Protein AF-A0A9E3UB53-F1 (afdb_monomer_lite)

pLDDT: mean 90.34, std 12.19, range [42.44, 98.81]

Sequence (266 aa):
MDRPAFSVRLRLLSAGEGGRHSPIRSNYRPTFDIANTLGGQPMLNDGRLMLAVEELAPGAECLATLEPLRPEYWDGVRVGTAVPITEGTRIVGYATVTERVWPAAFTPATATFVRAAYDLCQFVTKAGALALRERLHRARAVLLPLYAAATELPRSETGTESVAPSFPVPETWPGFAEHDDYWEVFNPYEHAKPVAGWLSDDVLDVYRDVRSGLWFWEKNAIADAVWEWRFSFESHWGDHAIDALRALHRACGRAVPENSGSAPFR

Radius of gyration: 24.38 Å; chains: 1; bounding box: 51×36×82 Å

Secondary structure (DSSP, 8-state):
----EEEEEEEEPPGGGT--SS-EETTB--EEEEEEEETTEEEEEEEEEEESSSEE-TT-EEEEEEEESSGGG-TT--TT-EEEEEETTEEEEEEEEEEEE--TT--HHHHHHHHHHHHHHHHHHHGGGS-HHHHHHHHHHHHHHHHHHHHTPPP--------PPP-PPPTT----GGGSEEEE-SSTTS-PPPEEEEHHHHHHHHHHHHHHHHHHHHTT-HHHHHHHHHHHIIIIIHHHHHHHHHHHHHHHHHS--SS---PPP-

Structure (mmCIF, N/CA/C/O backbone):
data_AF-A0A9E3UB53-F1
#
_entry.id   AF-A0A9E3UB53-F1
#
loop_
_atom_site.group_PDB
_atom_site.id
_atom_site.type_symbol
_atom_site.label_atom_id
_atom_site.label_alt_id
_atom_site.label_comp_id
_atom_site.label_asym_id
_atom_site.label_entity_id
_atom_site.label_seq_id
_atom_site.pdbx_PDB_ins_code
_atom_site.Cartn_x
_atom_site.Cartn_y
_atom_site.Cartn_z
_atom_site.occupancy
_atom_site.B_iso_or_equiv
_atom_site.auth_seq_id
_atom_site.auth_comp_id
_atom_site.auth_asym_id
_atom_site.auth_atom_id
_atom_site.pdbx_PDB_model_num
ATOM 1 N N . MET A 1 1 ? 3.304 -14.698 8.591 1.00 49.00 1 MET A N 1
ATOM 2 C CA . MET A 1 1 ? 3.068 -13.994 9.866 1.00 49.00 1 MET A CA 1
ATOM 3 C C . MET A 1 1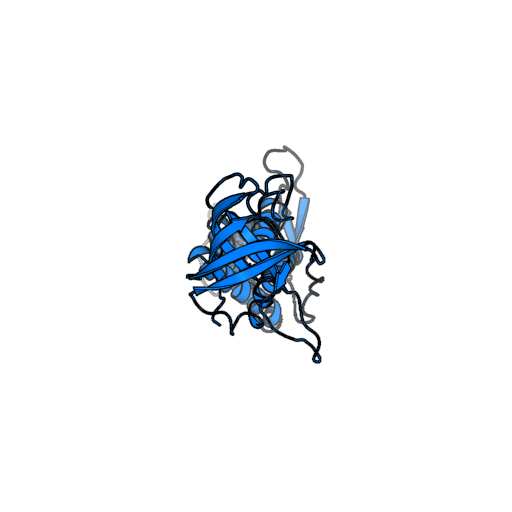 ? 1.575 -13.790 9.976 1.00 49.00 1 MET A C 1
ATOM 5 O O . MET A 1 1 ? 1.015 -13.219 9.046 1.00 49.00 1 MET A O 1
ATOM 9 N N . ASP A 1 2 ? 0.952 -14.321 11.027 1.00 51.69 2 ASP A N 1
ATOM 10 C CA . ASP A 1 2 ? -0.462 -14.066 11.317 1.00 51.69 2 ASP A CA 1
ATOM 11 C C . ASP A 1 2 ? -0.633 -12.591 11.671 1.00 51.69 2 ASP A C 1
ATOM 13 O O . ASP A 1 2 ? 0.150 -12.034 12.440 1.00 51.69 2 ASP A O 1
ATOM 17 N N . ARG A 1 3 ? -1.615 -11.940 11.051 1.00 66.94 3 ARG A N 1
ATOM 18 C CA . ARG A 1 3 ? -1.883 -10.507 11.204 1.00 66.94 3 ARG A CA 1
ATOM 19 C C . ARG A 1 3 ? -3.299 -10.365 11.743 1.00 66.94 3 ARG A C 1
ATOM 21 O O . ARG A 1 3 ? -4.222 -10.224 10.943 1.00 66.94 3 ARG A O 1
ATOM 28 N N . PRO A 1 4 ? -3.496 -10.502 13.064 1.00 74.06 4 PRO A N 1
ATOM 29 C CA . PRO A 1 4 ? -4.833 -10.609 13.615 1.00 74.06 4 PRO A CA 1
ATOM 30 C C . PRO A 1 4 ? -5.530 -9.248 13.581 1.00 74.06 4 PRO A C 1
ATOM 32 O O . PRO A 1 4 ? -5.120 -8.300 14.248 1.00 74.06 4 PRO A O 1
ATOM 35 N N . ALA A 1 5 ? -6.610 -9.179 12.817 1.00 86.06 5 ALA A N 1
ATOM 36 C CA . ALA A 1 5 ? -7.732 -8.308 13.111 1.00 86.06 5 ALA A CA 1
ATOM 37 C C . ALA A 1 5 ? -8.780 -9.118 13.891 1.00 86.06 5 ALA A C 1
ATOM 39 O O . ALA A 1 5 ? -8.690 -10.344 14.022 1.00 86.06 5 ALA A O 1
ATOM 40 N N . PHE A 1 6 ? -9.787 -8.443 14.426 1.00 91.50 6 PHE A N 1
ATOM 41 C CA . PHE A 1 6 ? -10.843 -9.093 15.188 1.00 91.50 6 PHE A CA 1
ATOM 42 C C . PHE A 1 6 ? -12.199 -8.626 14.689 1.00 91.50 6 PHE A C 1
ATOM 44 O O . PHE A 1 6 ? -12.447 -7.427 14.610 1.00 91.50 6 PHE A O 1
ATOM 51 N N . SER A 1 7 ? -13.106 -9.555 14.410 1.00 93.38 7 SER A N 1
ATOM 52 C CA . SER A 1 7 ? -14.520 -9.197 14.413 1.00 93.38 7 SER A CA 1
ATOM 53 C C . SER A 1 7 ? -14.951 -9.041 15.862 1.00 93.38 7 SER A C 1
ATOM 55 O O . SER A 1 7 ? -14.620 -9.870 16.718 1.00 93.38 7 SER A O 1
ATOM 57 N N . VAL A 1 8 ? -15.655 -7.952 16.142 1.00 97.12 8 VAL A N 1
ATOM 58 C CA . VAL A 1 8 ? -16.112 -7.609 17.481 1.00 97.12 8 VAL A CA 1
ATOM 59 C C . VAL A 1 8 ? -17.581 -7.219 17.461 1.00 97.12 8 VAL A C 1
ATOM 61 O O . VAL A 1 8 ? -18.090 -6.620 16.513 1.00 97.12 8 VAL A O 1
ATOM 64 N N . ARG A 1 9 ? -18.260 -7.517 18.562 1.00 98.25 9 ARG A N 1
ATOM 65 C CA . ARG A 1 9 ? -19.515 -6.875 18.932 1.00 98.25 9 ARG A CA 1
ATOM 66 C C . ARG A 1 9 ? -19.176 -5.651 19.771 1.00 98.25 9 ARG A C 1
ATOM 68 O O . ARG A 1 9 ? -18.682 -5.781 20.892 1.00 98.25 9 ARG A O 1
ATOM 75 N N . LEU A 1 10 ? -19.383 -4.479 19.190 1.00 98.19 10 LEU A N 1
ATOM 76 C CA . LEU A 1 10 ? -19.072 -3.187 19.781 1.00 98.19 10 LEU A CA 1
ATOM 77 C C . LEU A 1 10 ? -20.313 -2.611 20.453 1.00 98.19 10 LEU A C 1
ATOM 79 O O . LEU A 1 10 ? -21.289 -2.333 19.762 1.00 98.19 10 LEU A O 1
ATOM 83 N N . ARG A 1 11 ? -20.241 -2.341 21.758 1.00 98.19 11 ARG A N 1
ATOM 84 C CA . ARG A 1 11 ? -21.264 -1.595 22.503 1.00 98.19 11 ARG A CA 1
ATOM 85 C C . ARG A 1 11 ? -20.670 -0.311 23.065 1.00 98.19 11 ARG A C 1
ATOM 87 O O . ARG A 1 11 ? -19.695 -0.362 23.816 1.00 98.19 11 ARG A O 1
ATOM 94 N N . LEU A 1 12 ? -21.286 0.826 22.754 1.00 98.19 12 LEU A N 1
ATOM 95 C CA . LEU A 1 12 ? -20.968 2.087 23.420 1.00 98.19 12 LEU A CA 1
ATOM 96 C C . LEU A 1 12 ? -21.742 2.214 24.726 1.00 98.19 12 LEU A C 1
AT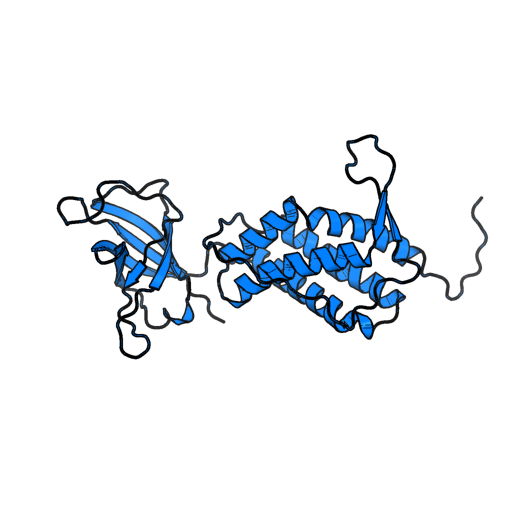OM 98 O O . LEU A 1 12 ? -22.921 1.871 24.797 1.00 98.19 12 LEU A O 1
ATOM 102 N N . LEU A 1 13 ? -21.093 2.773 25.743 1.00 97.94 13 LEU A N 1
ATOM 103 C CA . LEU A 1 13 ? -21.785 3.237 26.937 1.00 97.94 13 LEU A CA 1
ATOM 104 C C . LEU A 1 13 ? -22.652 4.448 26.582 1.00 97.94 13 LEU A C 1
ATOM 106 O O . LEU A 1 13 ? -22.262 5.314 25.794 1.00 97.94 13 LEU A O 1
ATOM 110 N N . SER A 1 14 ? -23.842 4.505 27.166 1.00 96.62 14 SER A N 1
ATOM 111 C CA . SER A 1 14 ? -24.700 5.685 27.108 1.00 96.62 14 SER A CA 1
ATOM 112 C C . SER A 1 14 ? -24.112 6.828 27.941 1.00 96.62 14 SER A C 1
ATOM 114 O O . SER A 1 14 ? -23.269 6.619 28.815 1.00 96.62 14 SER A O 1
ATOM 116 N N . ALA A 1 15 ? -24.601 8.050 27.729 1.00 93.00 15 ALA A N 1
ATOM 117 C CA . ALA A 1 15 ? -24.211 9.200 28.545 1.00 93.00 15 ALA A CA 1
ATOM 118 C C . ALA A 1 15 ? -24.486 8.986 30.050 1.00 93.00 15 ALA A C 1
ATOM 120 O O . ALA A 1 15 ? -23.695 9.415 30.886 1.00 93.00 15 ALA A O 1
ATOM 121 N N . GLY A 1 16 ? -25.572 8.283 30.399 1.00 92.75 16 GLY A N 1
ATOM 122 C CA . GLY A 1 16 ? -25.911 7.958 31.791 1.00 92.75 16 GLY A CA 1
ATOM 123 C C . GLY A 1 16 ? -24.963 6.942 32.438 1.00 92.75 16 GLY A C 1
ATOM 124 O O . GLY A 1 16 ? -24.809 6.936 33.653 1.00 92.75 16 GLY A O 1
ATOM 125 N N . GLU A 1 17 ? -24.284 6.128 31.631 1.00 93.50 17 GLU A N 1
ATOM 126 C CA . GLU A 1 17 ? -23.260 5.171 32.069 1.00 93.50 17 GLU A CA 1
ATOM 127 C C . GLU A 1 17 ? -21.849 5.792 32.076 1.00 93.50 17 GLU A C 1
ATOM 129 O O . GLU A 1 17 ? -20.861 5.085 32.258 1.00 93.50 17 GLU A O 1
ATOM 134 N N . GLY A 1 18 ? -21.737 7.109 31.858 1.00 90.94 18 GLY A N 1
ATOM 135 C CA . GLY A 1 18 ? -20.458 7.819 31.766 1.00 90.94 18 GLY A CA 1
ATOM 136 C C . GLY A 1 18 ? -19.789 7.738 30.390 1.00 90.94 18 GLY A C 1
ATOM 137 O O . GLY A 1 18 ? -18.619 8.092 30.264 1.00 90.94 18 GLY A O 1
ATOM 138 N N . GLY A 1 19 ? -20.512 7.283 29.363 1.00 92.94 19 GLY A N 1
ATOM 139 C CA . GLY A 1 19 ? -20.027 7.164 27.992 1.00 92.94 19 GLY A CA 1
ATOM 140 C C . GLY A 1 19 ? -19.980 8.484 27.216 1.00 92.94 19 GLY A C 1
ATOM 141 O O . GLY A 1 19 ? -19.852 9.582 27.763 1.00 92.94 19 GLY A O 1
ATOM 142 N N . ARG A 1 20 ? -20.065 8.375 25.887 1.00 93.38 20 ARG A N 1
ATOM 143 C CA . ARG A 1 20 ? -20.064 9.535 24.984 1.00 93.38 20 ARG A CA 1
ATOM 144 C C . ARG A 1 20 ? -21.431 10.226 24.967 1.00 93.38 20 ARG A C 1
ATOM 146 O O . ARG A 1 20 ? -22.465 9.596 25.167 1.00 93.38 20 ARG A O 1
ATOM 153 N N . HIS A 1 21 ? -21.433 11.523 24.658 1.00 93.62 21 HIS A N 1
ATOM 154 C CA . HIS A 1 21 ? -22.659 12.275 24.349 1.00 93.62 21 HIS A CA 1
ATOM 155 C C . HIS A 1 21 ? -22.957 12.326 22.848 1.00 93.62 21 HIS A C 1
ATOM 157 O O . HIS A 1 21 ? -24.101 12.540 22.460 1.00 93.62 21 HIS A O 1
ATOM 163 N N . SER A 1 22 ? -21.936 12.135 22.012 1.00 96.06 22 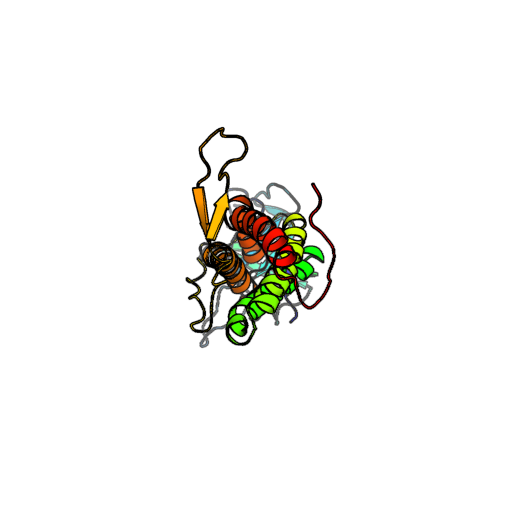SER A N 1
ATOM 164 C CA . SER A 1 22 ? -22.044 12.134 20.559 1.00 96.06 22 SER A CA 1
ATOM 165 C C . SER A 1 22 ? -21.772 10.742 19.984 1.00 96.06 22 SER A C 1
ATOM 167 O O . SER A 1 22 ? -21.016 9.956 20.575 1.00 96.06 22 SER A O 1
ATOM 169 N N . PRO A 1 23 ? -22.367 10.432 18.825 1.00 96.69 23 PRO A N 1
ATOM 170 C CA . PRO A 1 23 ? -22.106 9.189 18.118 1.00 96.69 23 PRO A CA 1
ATOM 171 C C . PRO A 1 23 ? -20.642 9.063 17.663 1.00 96.69 23 PRO A C 1
ATOM 173 O O . PRO A 1 23 ? -19.848 10.011 17.730 1.00 96.69 23 PRO A O 1
ATOM 176 N N . ILE A 1 24 ? -20.283 7.865 17.204 1.00 96.62 24 ILE A N 1
ATOM 177 C CA . ILE A 1 24 ? -19.041 7.590 16.468 1.00 96.62 24 ILE A CA 1
ATOM 178 C C . ILE A 1 24 ? -19.366 7.151 15.042 1.00 96.62 24 ILE A C 1
ATOM 180 O O . ILE A 1 24 ? -20.449 6.629 14.786 1.00 96.62 24 ILE A O 1
ATOM 184 N N . ARG A 1 25 ? -18.407 7.309 14.133 1.00 93.25 25 ARG A N 1
ATOM 185 C CA . ARG A 1 25 ? -18.493 6.843 12.743 1.00 93.25 25 ARG A CA 1
ATOM 186 C C . ARG A 1 25 ? -17.483 5.733 12.485 1.00 93.25 25 ARG A C 1
ATOM 188 O O . ARG A 1 25 ? -16.605 5.490 13.315 1.00 93.25 25 ARG A O 1
ATOM 195 N N . SER A 1 26 ? -17.620 5.054 11.348 1.00 87.12 26 SER A N 1
ATOM 196 C CA . SER A 1 26 ? -16.599 4.110 10.886 1.00 87.12 26 SER A CA 1
ATOM 197 C C . SER A 1 26 ? -15.227 4.785 10.809 1.00 87.12 26 SER A C 1
ATOM 199 O O . SER A 1 26 ? -15.143 5.996 10.609 1.00 87.12 26 SER A O 1
ATOM 201 N N . ASN A 1 27 ? -14.166 4.003 11.007 1.00 83.94 27 ASN A N 1
ATOM 202 C CA . ASN A 1 27 ? -12.791 4.481 11.162 1.00 83.94 27 ASN A CA 1
ATOM 203 C C . ASN A 1 27 ? -12.506 5.215 12.495 1.00 83.94 27 ASN A C 1
ATOM 205 O O . ASN A 1 27 ? -11.574 6.014 12.597 1.00 83.94 27 ASN A O 1
ATOM 209 N N . TYR A 1 28 ? -13.291 4.936 13.541 1.00 92.12 28 TYR A N 1
ATOM 210 C CA . TYR A 1 28 ? -13.086 5.479 14.889 1.00 92.12 28 TYR A CA 1
ATOM 211 C C . TYR A 1 28 ? -11.806 4.924 15.540 1.00 92.12 28 TYR A C 1
ATOM 213 O O . TYR A 1 28 ? -11.555 3.721 15.473 1.00 92.12 28 TYR A O 1
ATOM 221 N N . ARG A 1 29 ? -11.013 5.794 16.189 1.00 92.31 29 ARG A N 1
ATOM 222 C CA . ARG A 1 29 ? -9.661 5.499 16.714 1.00 92.31 29 ARG A CA 1
ATOM 223 C C . ARG A 1 29 ? -9.533 5.682 18.229 1.00 92.31 29 ARG A C 1
ATOM 225 O O . ARG A 1 29 ? -8.945 6.667 18.676 1.00 92.31 29 ARG A O 1
ATOM 232 N N . PRO A 1 30 ? -10.122 4.797 19.038 1.00 94.88 30 PRO A N 1
ATOM 233 C CA . PRO A 1 30 ? -9.934 4.837 20.477 1.00 94.88 30 PRO A CA 1
ATOM 234 C C . PRO A 1 30 ? -8.648 4.117 20.903 1.00 94.88 30 PRO A C 1
ATOM 236 O O . PRO A 1 30 ? -7.964 3.472 20.105 1.00 94.88 30 PRO A O 1
ATOM 239 N N . THR A 1 31 ? -8.374 4.170 22.204 1.00 96.25 31 THR A N 1
ATOM 240 C CA . THR A 1 31 ? -7.443 3.247 22.854 1.00 96.25 31 THR A CA 1
ATOM 241 C C . THR A 1 31 ? -8.185 2.053 23.447 1.00 96.25 31 THR A C 1
ATOM 243 O O . THR A 1 31 ? -9.388 2.107 23.705 1.00 96.25 31 THR A O 1
ATOM 246 N N . PHE A 1 32 ? -7.462 0.959 23.656 1.00 96.56 32 PHE A N 1
ATOM 247 C CA . PHE A 1 32 ? -7.983 -0.286 24.200 1.00 96.56 32 PHE A CA 1
ATOM 248 C C . PHE A 1 32 ? -7.135 -0.757 25.376 1.00 96.56 32 PHE A C 1
ATOM 250 O O . PHE A 1 32 ? -5.901 -0.779 25.299 1.00 96.56 32 PHE A O 1
ATOM 257 N N . ASP A 1 33 ? -7.803 -1.192 26.439 1.00 95.56 33 ASP A N 1
ATOM 258 C CA . ASP A 1 33 ? -7.161 -1.871 27.562 1.00 95.56 33 ASP A CA 1
ATOM 259 C C . ASP A 1 33 ? -7.246 -3.387 27.354 1.00 95.56 33 ASP A C 1
ATOM 261 O O . ASP A 1 33 ? -8.280 -4.008 27.576 1.00 95.56 33 ASP A O 1
ATOM 265 N N . ILE A 1 34 ? -6.158 -4.003 26.896 1.00 94.75 34 ILE A N 1
ATOM 266 C CA . ILE A 1 34 ? -6.075 -5.464 26.727 1.00 94.75 34 ILE A CA 1
ATOM 267 C C . ILE A 1 34 ? -5.358 -6.145 27.899 1.00 94.75 34 ILE A C 1
ATOM 269 O O . ILE A 1 34 ? -4.883 -7.272 27.757 1.00 94.75 34 ILE A O 1
ATOM 273 N N . ALA A 1 35 ? -5.266 -5.465 29.048 1.00 92.62 35 ALA A N 1
ATOM 274 C CA . ALA A 1 35 ? -4.612 -5.944 30.263 1.00 92.62 35 ALA A CA 1
ATOM 275 C C . ALA A 1 35 ? -3.140 -6.365 30.065 1.00 92.62 35 ALA A C 1
ATOM 277 O O . ALA A 1 35 ? -2.640 -7.264 30.747 1.00 92.62 35 ALA A O 1
ATOM 278 N N . ASN A 1 36 ? -2.431 -5.725 29.129 1.00 92.44 36 ASN A N 1
ATOM 279 C CA . ASN A 1 36 ? -0.997 -5.917 28.928 1.00 92.44 36 ASN A CA 1
ATOM 280 C C . ASN A 1 36 ? -0.176 -4.807 29.605 1.00 92.44 36 ASN A C 1
ATOM 282 O O . ASN A 1 36 ? -0.693 -3.777 30.039 1.00 92.44 36 ASN A O 1
ATOM 286 N N . THR A 1 37 ? 1.130 -5.045 29.730 1.00 90.31 37 THR A N 1
ATOM 287 C CA . THR A 1 37 ? 2.056 -4.104 30.370 1.00 90.31 37 THR A CA 1
ATOM 288 C C . THR A 1 37 ? 3.297 -3.878 29.514 1.00 90.31 37 THR A C 1
ATOM 290 O O . THR A 1 37 ? 3.730 -4.771 28.786 1.00 90.31 37 THR A O 1
ATOM 293 N N . LEU A 1 38 ? 3.893 -2.691 29.634 1.00 85.19 38 LEU A N 1
ATOM 294 C CA . LEU A 1 38 ? 5.186 -2.345 29.046 1.00 85.19 38 LEU A CA 1
ATOM 295 C C . LEU A 1 38 ? 6.085 -1.778 30.145 1.00 85.19 38 LEU A C 1
ATOM 297 O O . LEU A 1 38 ? 5.726 -0.816 30.820 1.00 85.19 38 LEU A O 1
ATOM 301 N N . GLY A 1 39 ? 7.234 -2.415 30.384 1.00 86.56 39 GLY A N 1
ATOM 302 C CA . GLY A 1 39 ? 8.111 -2.036 31.500 1.00 86.56 39 GLY A CA 1
ATOM 303 C C . GLY A 1 39 ? 7.445 -2.163 32.881 1.00 86.56 39 GLY A C 1
ATOM 304 O O . GLY A 1 39 ? 7.791 -1.424 33.797 1.00 86.56 39 GLY A O 1
ATOM 305 N N . GLY A 1 40 ? 6.463 -3.063 33.025 1.00 88.06 40 GLY A N 1
ATOM 306 C CA . GLY A 1 40 ? 5.716 -3.283 34.269 1.00 88.06 40 GLY A CA 1
ATOM 307 C C . GLY A 1 40 ? 4.576 -2.293 34.537 1.00 88.06 40 GLY A C 1
ATOM 308 O O . GLY A 1 40 ? 3.901 -2.430 35.552 1.00 88.06 40 GLY A O 1
ATOM 309 N N . GLN A 1 41 ? 4.332 -1.326 33.646 1.00 87.50 41 GLN A N 1
ATOM 310 C CA . GLN A 1 41 ? 3.198 -0.401 33.736 1.00 87.50 41 GLN A CA 1
ATOM 311 C C . GLN A 1 41 ? 2.063 -0.834 32.796 1.00 87.50 41 GLN A C 1
ATOM 313 O O . GLN A 1 41 ? 2.367 -1.314 31.699 1.00 87.50 41 GLN A O 1
ATOM 318 N N . PRO A 1 42 ? 0.779 -0.674 33.181 1.00 88.94 42 PRO A N 1
ATOM 319 C CA . PRO A 1 42 ? -0.356 -0.911 32.288 1.00 88.94 42 PRO A CA 1
ATOM 320 C C . PRO A 1 42 ? -0.227 -0.108 30.995 1.00 88.94 42 PRO A C 1
ATOM 322 O O . PRO A 1 42 ? 0.141 1.068 31.024 1.00 88.94 42 PRO A O 1
ATOM 325 N N . MET A 1 43 ? -0.527 -0.744 29.865 1.00 91.38 43 MET A N 1
ATOM 326 C CA . MET A 1 43 ? -0.417 -0.125 28.550 1.00 91.38 43 MET A CA 1
ATOM 327 C C . MET A 1 43 ? -1.786 -0.053 27.877 1.00 91.38 43 MET A C 1
ATOM 329 O O . MET A 1 43 ? -2.498 -1.048 27.769 1.00 91.38 43 MET A O 1
ATOM 333 N N . LEU A 1 44 ? -2.127 1.135 27.381 1.00 93.25 44 LEU A N 1
ATOM 334 C CA . LEU A 1 44 ? -3.229 1.307 26.445 1.00 93.25 44 LEU A CA 1
ATOM 335 C C . LEU A 1 44 ? -2.721 1.087 25.023 1.00 93.25 44 LEU A C 1
ATOM 337 O O . LEU A 1 44 ? -1.594 1.450 24.690 1.00 93.25 44 LEU A O 1
ATOM 341 N N . ASN A 1 45 ? -3.555 0.474 24.194 1.00 93.38 45 ASN A N 1
ATOM 342 C CA . ASN A 1 45 ? -3.179 0.056 22.852 1.00 93.38 45 ASN A CA 1
ATOM 343 C C . ASN A 1 45 ? -4.057 0.784 21.847 1.00 93.38 45 ASN A C 1
ATOM 345 O O . ASN A 1 45 ? -5.279 0.720 21.945 1.00 93.38 45 ASN A O 1
ATOM 349 N N . ASP A 1 46 ? -3.450 1.451 20.874 1.00 91.19 46 ASP A N 1
ATOM 350 C CA . ASP A 1 46 ? -4.200 2.084 19.797 1.00 91.19 46 ASP A CA 1
ATOM 351 C C . ASP A 1 46 ? -4.756 1.034 18.830 1.00 91.19 46 ASP A C 1
ATOM 353 O O . ASP A 1 46 ? -4.138 -0.000 18.545 1.00 91.19 46 ASP A O 1
ATOM 357 N N . GLY A 1 47 ? -5.926 1.326 18.282 1.00 89.31 47 GLY A N 1
ATOM 358 C CA . GLY A 1 47 ? -6.529 0.544 17.216 1.00 89.31 47 GLY A CA 1
ATOM 359 C C . GLY A 1 47 ? -7.642 1.329 16.546 1.00 89.31 47 GLY A C 1
ATOM 360 O O . GLY A 1 47 ? -8.013 2.419 16.981 1.00 89.31 47 GLY A O 1
ATOM 361 N N . ARG A 1 48 ? -8.192 0.765 15.478 1.00 89.56 48 ARG A N 1
ATOM 362 C CA . ARG A 1 48 ? -9.323 1.363 14.768 1.00 89.56 48 ARG A CA 1
ATOM 363 C C . ARG A 1 48 ? -10.497 0.410 14.677 1.00 89.56 48 ARG A C 1
ATOM 365 O O . ARG A 1 48 ? -10.316 -0.803 14.576 1.00 89.56 48 ARG A O 1
ATOM 372 N N . LEU A 1 49 ? -11.694 0.984 14.698 1.00 91.62 49 LEU A N 1
ATOM 373 C CA . LEU A 1 49 ? -12.961 0.281 14.551 1.00 91.62 49 LEU A CA 1
ATOM 374 C C . LEU A 1 49 ? -13.607 0.645 13.218 1.00 91.62 49 LEU A C 1
ATOM 376 O O . LEU A 1 49 ? -13.987 1.794 12.983 1.00 91.62 49 LEU A O 1
ATOM 380 N N . MET A 1 50 ? -13.768 -0.363 12.367 1.00 88.69 50 MET A N 1
ATOM 381 C CA . MET A 1 50 ? -14.545 -0.281 11.135 1.00 88.69 50 MET A CA 1
ATOM 382 C C . MET A 1 50 ? -15.950 -0.795 11.425 1.00 88.69 50 MET A C 1
ATOM 384 O O . MET A 1 50 ? -16.144 -1.989 11.648 1.00 88.69 50 MET A O 1
ATOM 388 N N . LEU A 1 51 ? -16.919 0.112 11.485 1.00 91.88 51 LEU A N 1
ATOM 389 C CA . LEU A 1 51 ? -18.293 -0.210 11.862 1.00 91.88 51 LEU A CA 1
ATOM 390 C C . LEU A 1 51 ? -19.042 -0.842 10.683 1.00 91.88 51 LEU A C 1
ATOM 392 O O . LEU A 1 51 ? -18.861 -0.430 9.539 1.00 91.88 51 LEU A O 1
ATOM 396 N N . ALA A 1 52 ? -19.940 -1.788 10.967 1.00 90.75 52 ALA A N 1
ATOM 397 C CA . ALA A 1 52 ? -20.887 -2.314 9.978 1.00 90.75 52 ALA A CA 1
ATOM 398 C C . ALA A 1 52 ? -22.074 -1.362 9.706 1.00 90.75 52 ALA A C 1
ATOM 400 O O . ALA A 1 52 ? -22.941 -1.661 8.887 1.00 90.75 52 ALA A O 1
ATOM 401 N N . VAL A 1 53 ? -22.124 -0.232 10.412 1.00 90.88 53 VAL A N 1
ATOM 402 C CA . VAL A 1 53 ? -23.117 0.839 10.280 1.00 90.88 53 VAL A CA 1
ATOM 403 C C . VAL A 1 53 ? -22.399 2.161 10.019 1.00 90.88 53 VAL A C 1
ATOM 405 O O . VAL A 1 53 ? -21.239 2.317 10.393 1.00 90.88 53 VAL A O 1
ATOM 408 N N . GLU A 1 54 ? -23.073 3.128 9.397 1.00 87.75 54 GLU A N 1
ATOM 409 C CA . GLU A 1 54 ? -22.475 4.443 9.120 1.00 87.75 54 GLU A CA 1
ATOM 410 C C . GLU A 1 54 ? -22.107 5.189 10.414 1.00 87.75 54 GLU A C 1
ATOM 412 O O . GLU A 1 54 ? -21.038 5.794 10.526 1.00 87.75 54 GLU A O 1
ATOM 417 N N . GLU A 1 55 ? -22.989 5.106 11.410 1.00 96.50 55 GLU A N 1
ATOM 418 C CA . GLU A 1 55 ? -22.873 5.817 12.672 1.00 96.50 55 GLU A CA 1
ATOM 419 C C . GLU A 1 55 ? -23.439 4.967 13.822 1.00 96.50 55 GLU A C 1
ATOM 421 O O . GLU A 1 55 ? -24.456 4.289 13.665 1.00 96.50 55 GLU A O 1
ATOM 426 N N . LEU A 1 56 ? -22.782 4.998 14.984 1.00 97.88 56 LEU A N 1
ATOM 427 C CA . LEU A 1 56 ? -23.203 4.296 16.197 1.00 97.88 56 LEU A CA 1
ATOM 428 C C . LEU A 1 56 ? -23.453 5.293 17.333 1.00 97.88 56 LEU A C 1
ATOM 430 O O . LEU A 1 56 ? -22.540 5.990 17.782 1.00 97.88 56 LEU A O 1
ATOM 434 N N . ALA A 1 57 ? -24.696 5.339 17.811 1.00 97.88 57 ALA A N 1
ATOM 435 C CA . ALA A 1 57 ? -25.118 6.210 18.904 1.00 97.88 57 ALA A CA 1
ATOM 436 C C . ALA A 1 57 ? -24.655 5.698 20.289 1.00 97.88 57 ALA A C 1
ATOM 438 O O . ALA A 1 57 ? -24.491 4.489 20.477 1.00 97.88 57 ALA A O 1
ATOM 439 N N . PRO A 1 58 ? -24.496 6.580 21.296 1.00 97.81 58 PRO A N 1
ATOM 440 C CA . PRO A 1 58 ? -24.244 6.160 22.675 1.00 97.81 58 PRO A CA 1
ATOM 441 C C . PRO A 1 58 ? -25.316 5.193 23.199 1.00 97.81 58 PRO A C 1
ATOM 443 O O . PRO A 1 58 ? -26.509 5.421 23.010 1.00 97.81 58 PRO A O 1
ATOM 446 N N . GLY A 1 59 ? -24.897 4.121 23.878 1.00 97.25 59 GLY A N 1
ATOM 447 C CA . GLY A 1 59 ? -25.783 3.065 24.389 1.00 97.25 59 GLY A CA 1
ATOM 448 C C . GLY A 1 59 ? -26.144 1.975 23.372 1.00 97.25 59 GLY A C 1
ATOM 449 O O . GLY A 1 59 ? -26.652 0.925 23.773 1.00 97.25 59 GLY A O 1
ATOM 450 N N . ALA A 1 60 ? -25.880 2.195 22.081 1.00 98.06 60 ALA A N 1
ATOM 451 C CA . ALA A 1 60 ? -26.169 1.235 21.023 1.00 98.06 60 ALA A CA 1
ATOM 452 C C . ALA A 1 60 ? -25.046 0.199 20.841 1.00 98.06 60 ALA A C 1
ATOM 454 O O . ALA A 1 60 ? -23.934 0.334 21.364 1.00 98.06 60 ALA A O 1
ATOM 455 N N . GLU A 1 61 ? -25.354 -0.837 20.062 1.00 98.25 61 GLU A N 1
ATOM 456 C CA . GLU A 1 61 ? -24.445 -1.925 19.712 1.00 98.25 61 GLU A CA 1
ATOM 457 C C . GLU A 1 61 ? -24.433 -2.166 18.195 1.00 98.25 61 GLU A C 1
ATOM 459 O O . GLU A 1 61 ? -25.465 -2.044 17.535 1.00 98.25 61 GLU A O 1
ATOM 464 N N . CYS A 1 62 ? -23.275 -2.527 17.639 1.00 97.88 62 CYS A N 1
ATOM 465 C CA . CYS A 1 62 ? -23.155 -3.025 16.269 1.00 97.88 62 CYS A CA 1
ATOM 466 C C . CYS A 1 62 ? -22.018 -4.050 16.133 1.00 97.88 62 CYS A C 1
ATOM 468 O O . CYS A 1 62 ? -21.199 -4.227 17.037 1.00 97.88 62 CYS A O 1
ATOM 470 N N . LEU A 1 63 ? -21.956 -4.722 14.982 1.00 97.56 63 LEU A N 1
ATOM 471 C CA . LEU A 1 63 ? -20.752 -5.446 14.580 1.00 97.56 63 LEU A CA 1
ATOM 472 C C . LEU A 1 63 ? -19.713 -4.464 14.035 1.00 97.56 63 LEU A C 1
ATOM 474 O O . LEU A 1 63 ? -20.055 -3.498 13.350 1.00 97.56 63 LEU A O 1
ATOM 478 N N . ALA A 1 64 ? -18.446 -4.735 14.318 1.00 94.62 64 ALA A N 1
ATOM 479 C CA . ALA A 1 64 ? -17.323 -3.974 13.797 1.00 94.62 64 ALA A CA 1
ATOM 480 C C . ALA A 1 64 ? -16.101 -4.875 13.585 1.00 94.62 64 ALA A C 1
ATOM 482 O O . ALA A 1 64 ? -16.000 -5.956 14.169 1.00 94.62 64 ALA A O 1
ATOM 483 N N . THR A 1 65 ? -15.150 -4.402 12.787 1.00 91.88 65 THR A N 1
ATOM 484 C CA . THR A 1 65 ? -13.796 -4.959 12.732 1.00 91.88 65 THR A CA 1
ATOM 485 C C . THR A 1 65 ? -12.872 -4.077 13.561 1.00 91.88 65 THR A C 1
ATOM 487 O O . THR A 1 65 ? -12.788 -2.874 13.322 1.00 91.88 65 THR A O 1
ATOM 490 N N . LEU A 1 66 ? -12.188 -4.674 14.532 1.00 92.50 66 LEU A N 1
ATOM 491 C CA . LEU A 1 66 ? -11.117 -4.064 15.307 1.00 92.50 66 LEU A CA 1
ATOM 492 C C . LEU A 1 66 ? -9.782 -4.427 14.661 1.00 92.50 66 LEU A C 1
ATOM 494 O O . LEU A 1 66 ? -9.418 -5.601 14.571 1.00 92.50 66 LEU A O 1
ATOM 498 N N . GLU A 1 67 ? -9.040 -3.408 14.248 1.00 88.25 67 GLU A N 1
ATOM 499 C CA . GLU A 1 67 ? -7.697 -3.554 13.695 1.00 88.25 67 GLU A CA 1
ATOM 500 C C . GLU A 1 67 ? -6.691 -2.868 14.632 1.00 88.25 67 GLU A C 1
ATOM 502 O O . GLU A 1 67 ? -6.716 -1.637 14.756 1.00 88.25 67 GLU A O 1
ATOM 507 N N . PRO A 1 68 ? -5.835 -3.634 15.336 1.00 88.75 68 PRO A N 1
ATOM 508 C CA . PRO A 1 68 ? -4.831 -3.055 16.220 1.00 88.75 68 PRO A CA 1
ATOM 509 C C . PRO A 1 68 ? -3.767 -2.271 15.452 1.00 88.75 68 PRO A C 1
ATOM 511 O O . PRO A 1 68 ? -3.331 -2.708 14.389 1.00 88.75 68 PRO A O 1
ATOM 514 N N . LEU A 1 69 ? -3.269 -1.173 16.030 1.00 82.94 69 LEU A N 1
ATOM 515 C CA . LEU A 1 69 ? -2.118 -0.456 15.469 1.00 82.94 69 LEU A CA 1
ATOM 516 C C . LEU A 1 69 ? -0.816 -1.261 15.614 1.00 82.94 69 LEU A C 1
ATOM 518 O O . LEU A 1 69 ? 0.059 -1.189 14.757 1.00 82.94 69 LEU A O 1
ATOM 522 N N . ARG A 1 70 ? -0.696 -2.035 16.701 1.00 83.00 70 ARG A N 1
ATOM 523 C CA . ARG A 1 70 ? 0.431 -2.943 16.981 1.00 83.00 70 ARG A CA 1
ATOM 524 C C . ARG A 1 70 ? -0.073 -4.351 17.297 1.00 83.00 70 ARG A C 1
ATOM 526 O O . ARG A 1 70 ? -0.251 -4.686 18.472 1.00 83.00 70 ARG A O 1
ATOM 533 N N . PRO A 1 71 ? -0.381 -5.168 16.274 1.00 82.38 71 PRO A N 1
ATOM 534 C CA . PRO A 1 71 ? -0.997 -6.480 16.469 1.00 82.38 71 PRO A CA 1
ATOM 535 C C . PRO A 1 71 ? -0.152 -7.462 17.289 1.00 82.38 71 PRO A C 1
ATOM 537 O O . PRO A 1 71 ? -0.717 -8.355 17.913 1.00 82.38 71 PRO A O 1
ATOM 540 N N . GLU A 1 72 ? 1.167 -7.267 17.371 1.00 83.75 72 GLU A N 1
ATOM 541 C CA . GLU A 1 72 ? 2.078 -8.057 18.210 1.00 83.75 72 GLU A CA 1
ATOM 542 C C . GLU A 1 72 ? 1.726 -8.016 19.707 1.00 83.75 72 GLU A C 1
ATOM 544 O O . GLU A 1 72 ? 2.043 -8.938 20.454 1.00 83.75 72 GLU A O 1
ATOM 549 N N . TYR A 1 73 ? 1.030 -6.972 20.164 1.00 89.12 73 TYR A N 1
ATOM 550 C CA . TYR A 1 73 ? 0.573 -6.872 21.550 1.00 89.12 73 TYR A CA 1
ATOM 551 C C . TYR A 1 73 ? -0.742 -7.614 21.811 1.00 89.12 73 TYR A C 1
ATOM 553 O O . TYR A 1 73 ? -1.107 -7.827 22.966 1.00 89.12 73 TYR A O 1
ATOM 561 N N . TRP A 1 74 ? -1.438 -8.044 20.756 1.00 90.94 74 TRP A N 1
ATOM 562 C CA . TRP A 1 74 ? -2.797 -8.589 20.811 1.00 90.94 74 TRP A CA 1
ATOM 563 C C . TRP A 1 74 ? -2.844 -10.122 20.733 1.00 90.94 74 TRP A C 1
ATOM 565 O O . TRP A 1 74 ? -3.923 -10.723 20.679 1.00 90.94 74 TRP A O 1
ATOM 575 N N . ASP A 1 75 ? -1.690 -10.790 20.790 1.00 86.56 75 ASP A N 1
ATOM 576 C CA . ASP A 1 75 ? -1.586 -12.253 20.729 1.00 86.56 75 ASP A CA 1
ATOM 577 C C . ASP A 1 75 ? -2.301 -12.976 21.882 1.00 86.56 75 ASP A C 1
ATOM 579 O O . ASP A 1 75 ? -2.787 -14.104 21.720 1.00 86.56 75 ASP A O 1
ATOM 583 N N . GLY A 1 76 ? -2.408 -12.313 23.036 1.00 88.44 76 GLY A N 1
ATOM 584 C CA . GLY A 1 76 ? -3.105 -12.815 24.220 1.00 88.44 76 GLY A CA 1
ATOM 585 C C . GLY A 1 76 ? -4.630 -12.691 24.163 1.00 88.44 76 GLY A C 1
ATOM 586 O O . GLY A 1 76 ? -5.316 -13.383 24.914 1.00 88.44 76 GLY A O 1
ATOM 587 N N . VAL A 1 77 ? -5.177 -11.863 23.268 1.00 92.44 77 VAL A N 1
ATOM 588 C CA . VAL A 1 77 ? -6.622 -11.611 23.186 1.00 92.44 77 VAL A CA 1
ATOM 589 C C . VAL A 1 77 ? -7.332 -12.817 22.562 1.00 92.44 77 VAL A C 1
ATOM 591 O O . VAL A 1 77 ? -6.918 -13.341 21.520 1.00 92.44 77 VAL A O 1
ATOM 594 N N . ARG A 1 78 ? -8.400 -13.291 23.215 1.00 92.56 78 ARG A N 1
ATOM 595 C CA . ARG A 1 78 ? -9.156 -14.493 22.831 1.00 92.56 78 ARG A CA 1
ATOM 596 C C . ARG A 1 78 ? -10.577 -14.136 22.400 1.00 92.56 78 ARG A C 1
ATOM 598 O O . ARG A 1 78 ? -11.114 -13.095 22.765 1.00 92.56 78 ARG A O 1
ATOM 605 N N . VAL A 1 79 ? -11.201 -15.032 21.637 1.00 95.00 79 VAL A N 1
ATOM 606 C CA . VAL A 1 79 ? -12.643 -14.955 21.362 1.00 95.00 79 VAL A CA 1
ATOM 607 C C . VAL A 1 79 ? -13.408 -15.009 22.688 1.00 95.00 79 VAL A C 1
ATOM 609 O O . VAL A 1 79 ? -13.085 -15.810 23.562 1.00 95.00 79 VAL A O 1
ATOM 612 N N . GLY A 1 80 ? -14.395 -14.130 22.841 1.00 95.62 80 GLY A N 1
ATOM 613 C CA . GLY A 1 80 ? -15.167 -13.915 24.063 1.00 95.62 80 GLY A CA 1
ATOM 614 C C . GLY A 1 80 ? -14.607 -12.830 24.987 1.00 95.62 80 GLY A C 1
ATOM 615 O O . GLY A 1 80 ? -15.323 -12.381 25.878 1.00 95.62 80 GLY A O 1
ATOM 616 N N . THR A 1 81 ? -13.367 -12.365 24.788 1.00 96.50 81 THR A N 1
ATOM 617 C CA . THR A 1 81 ? -12.806 -11.268 25.588 1.00 96.50 81 THR A CA 1
ATOM 618 C C . THR A 1 81 ? -13.555 -9.966 25.298 1.00 96.50 81 THR A C 1
ATOM 620 O O . THR A 1 81 ? -13.618 -9.529 24.150 1.00 96.50 81 THR A O 1
ATOM 623 N N . ALA A 1 82 ? -14.099 -9.333 26.340 1.00 96.88 82 ALA A N 1
ATOM 624 C CA . ALA A 1 82 ? -14.624 -7.973 26.280 1.00 96.88 82 ALA A CA 1
ATOM 625 C C . ALA A 1 82 ? -13.493 -6.986 26.578 1.00 96.88 82 ALA A C 1
ATOM 627 O O . ALA A 1 82 ? -13.057 -6.868 27.721 1.00 96.88 82 ALA A O 1
ATOM 628 N N . VAL A 1 83 ? -13.009 -6.303 25.544 1.00 97.38 83 VAL A N 1
ATOM 629 C CA . VAL A 1 83 ? -11.922 -5.326 25.638 1.00 97.38 83 VAL A CA 1
ATOM 630 C C . VAL A 1 83 ? -12.519 -3.940 25.917 1.00 97.38 83 VAL A C 1
ATOM 632 O O . VAL A 1 83 ? -13.306 -3.459 25.093 1.00 97.38 83 VAL A O 1
ATOM 635 N N . PRO A 1 84 ? -12.200 -3.291 27.053 1.00 97.81 84 PRO A N 1
ATOM 636 C CA . PRO A 1 84 ? -12.568 -1.903 27.301 1.00 97.81 84 PRO A CA 1
ATOM 637 C C . PRO A 1 84 ? -12.017 -0.964 26.229 1.00 97.81 84 PRO A C 1
ATOM 639 O O . PRO A 1 84 ? -10.855 -1.055 25.833 1.00 97.81 84 PRO A O 1
ATOM 642 N N . ILE A 1 85 ? -12.866 -0.037 25.798 1.00 97.75 85 ILE A N 1
ATOM 643 C CA . ILE A 1 85 ? -12.547 1.025 24.846 1.00 97.75 85 ILE A CA 1
ATOM 644 C C . ILE A 1 85 ? -12.450 2.325 25.624 1.00 97.75 85 ILE A C 1
ATOM 646 O O . ILE A 1 85 ? -13.391 2.678 26.340 1.00 97.75 85 ILE A O 1
ATOM 650 N N . THR A 1 86 ? -11.346 3.043 25.473 1.00 96.12 86 THR A N 1
ATOM 651 C CA . THR A 1 86 ? -11.035 4.233 26.258 1.00 96.12 86 THR A CA 1
ATOM 652 C C . THR A 1 86 ? -10.798 5.472 25.402 1.00 96.12 86 THR A C 1
ATOM 654 O O . THR A 1 86 ? -10.284 5.415 24.285 1.00 96.12 86 THR A O 1
ATOM 657 N N . GLU A 1 87 ? -11.153 6.623 25.970 1.00 93.38 87 GLU A N 1
ATOM 658 C CA . GLU A 1 87 ? -10.752 7.952 25.510 1.00 93.38 87 GLU A CA 1
ATOM 659 C C . GLU A 1 87 ? -10.055 8.665 26.663 1.00 93.38 87 GLU A C 1
ATOM 661 O O . GLU A 1 87 ? -10.690 9.044 27.653 1.00 93.38 87 GLU A O 1
ATOM 666 N N . GLY A 1 88 ? -8.732 8.800 26.569 1.00 87.69 88 GLY A N 1
ATOM 667 C CA . GLY A 1 88 ? -7.928 9.149 27.735 1.00 87.69 88 GLY A CA 1
ATOM 668 C C . GLY A 1 88 ? -8.128 8.105 28.837 1.00 87.69 88 GLY A C 1
ATOM 669 O O . GLY A 1 88 ? -7.904 6.920 28.622 1.00 87.69 88 GLY A O 1
ATOM 670 N N . THR A 1 89 ? -8.582 8.537 30.012 1.00 85.69 89 THR A N 1
ATOM 671 C CA . THR A 1 89 ? -8.815 7.659 31.173 1.00 85.69 89 THR A CA 1
ATOM 672 C C . THR A 1 89 ? -10.235 7.099 31.259 1.00 85.69 89 THR A C 1
ATOM 674 O O . THR A 1 89 ? -10.527 6.295 32.143 1.00 85.69 89 THR A O 1
ATOM 677 N N . ARG A 1 90 ? -11.146 7.533 30.382 1.00 93.31 90 ARG A N 1
ATOM 678 C CA . ARG A 1 90 ? -12.570 7.198 30.466 1.00 93.31 90 ARG A CA 1
ATOM 679 C C . ARG A 1 90 ? -12.897 5.997 29.592 1.00 93.31 90 ARG A C 1
ATOM 681 O O . ARG A 1 90 ? -12.636 6.036 28.393 1.00 93.31 90 ARG A O 1
ATOM 688 N N . ILE A 1 91 ? -13.552 4.987 30.163 1.00 96.69 91 ILE A N 1
ATOM 689 C CA . ILE A 1 91 ? -14.152 3.891 29.392 1.00 96.69 91 ILE A CA 1
ATOM 690 C C . ILE A 1 91 ? -15.406 4.419 28.693 1.00 96.69 91 ILE A C 1
ATOM 692 O O . ILE A 1 91 ? -16.297 4.966 29.337 1.00 96.69 91 ILE A O 1
ATOM 696 N N . VAL A 1 92 ? -15.475 4.258 27.376 1.00 97.56 92 VAL A N 1
ATOM 697 C CA . VAL A 1 92 ? -16.591 4.720 26.534 1.00 97.56 92 VAL A CA 1
ATOM 698 C C . VAL A 1 92 ? -17.385 3.576 25.909 1.00 97.56 92 VAL A C 1
ATOM 700 O O . VAL A 1 92 ? -18.445 3.806 25.330 1.00 97.56 92 VAL A O 1
ATOM 703 N N . GLY A 1 93 ? -16.907 2.341 26.032 1.00 97.81 93 GLY A N 1
ATOM 704 C CA . GLY A 1 93 ? -17.553 1.166 25.467 1.00 97.81 93 GLY A CA 1
ATOM 705 C C . GLY A 1 93 ? -16.739 -0.102 25.670 1.00 97.81 93 GLY A C 1
ATOM 706 O O . GLY A 1 93 ? -15.685 -0.089 26.305 1.00 97.81 93 GLY A O 1
ATOM 707 N N . TYR A 1 94 ? -17.236 -1.192 25.095 1.00 98.25 94 TYR A N 1
ATOM 708 C CA . TYR A 1 94 ? -16.575 -2.491 25.093 1.00 98.25 94 TYR A CA 1
ATOM 709 C C . TYR A 1 94 ? -16.640 -3.111 23.698 1.00 98.25 94 TYR A C 1
ATOM 711 O O . TYR A 1 94 ? -17.688 -3.093 23.047 1.00 98.25 94 TYR A O 1
ATOM 719 N N . ALA A 1 95 ? -15.526 -3.693 23.262 1.00 97.94 95 ALA A N 1
ATOM 720 C CA . ALA A 1 95 ? -15.438 -4.524 22.069 1.00 97.94 95 ALA A CA 1
ATOM 721 C C . ALA A 1 95 ? -15.327 -5.989 22.501 1.00 97.94 95 ALA A C 1
ATOM 723 O O . ALA A 1 95 ? -14.286 -6.425 22.990 1.00 97.94 95 ALA A O 1
ATOM 724 N N . THR A 1 96 ? -16.404 -6.755 22.341 1.00 98.31 96 THR A N 1
ATOM 725 C CA . THR A 1 96 ? -16.382 -8.195 22.624 1.00 98.31 96 THR A CA 1
ATOM 726 C C . THR A 1 96 ? -15.902 -8.940 21.393 1.00 98.31 96 THR A C 1
ATOM 728 O O . THR A 1 96 ? -16.576 -8.917 20.366 1.00 98.31 96 THR A O 1
ATOM 731 N N . VAL A 1 97 ? -14.754 -9.605 21.486 1.00 97.00 97 VAL A N 1
ATOM 732 C CA . VAL A 1 97 ? -14.163 -10.355 20.372 1.00 97.00 97 VAL A CA 1
ATOM 733 C C . VAL A 1 97 ? -15.041 -11.547 20.013 1.00 97.00 97 VAL A C 1
ATOM 735 O O . VAL A 1 97 ? -15.272 -12.422 20.843 1.00 97.00 97 VAL A O 1
ATOM 738 N N . THR A 1 98 ? -15.511 -11.606 18.771 1.00 96.38 98 THR A N 1
ATOM 739 C CA . THR A 1 98 ? -16.335 -12.713 18.262 1.00 96.38 98 THR A CA 1
ATOM 740 C C . THR A 1 98 ? -15.535 -13.667 17.387 1.00 96.38 98 THR A C 1
ATOM 742 O O . THR A 1 98 ? -15.802 -14.863 17.397 1.00 96.38 98 THR A O 1
ATOM 745 N N . GLU A 1 99 ? -14.542 -13.160 16.657 1.00 91.88 99 GLU A N 1
ATOM 746 C CA . GLU A 1 99 ? -13.702 -13.955 15.759 1.00 91.88 99 GLU A CA 1
ATOM 747 C C . GLU A 1 99 ? -12.340 -13.277 15.558 1.00 91.88 99 GLU A C 1
ATOM 749 O O . GLU A 1 99 ? -12.235 -12.051 15.621 1.00 91.88 99 GLU A O 1
ATOM 754 N N . ARG A 1 100 ? -11.293 -14.068 15.296 1.00 87.56 100 ARG A N 1
ATOM 755 C CA . ARG A 1 100 ? -10.029 -13.568 14.738 1.00 87.56 100 ARG A CA 1
ATOM 756 C C . ARG A 1 100 ? -10.121 -13.595 13.217 1.00 87.56 100 ARG A C 1
ATOM 758 O O . ARG A 1 100 ? -10.299 -14.660 12.639 1.00 87.56 100 ARG A O 1
ATOM 765 N N . VAL A 1 101 ? -9.962 -12.437 12.592 1.00 79.69 101 VAL A N 1
ATOM 766 C CA . VAL A 1 101 ? -10.065 -12.255 11.141 1.00 79.69 101 VAL A CA 1
ATOM 767 C C . VAL A 1 101 ? -8.788 -11.632 10.585 1.00 79.69 101 VAL A C 1
ATOM 769 O O . VAL A 1 101 ? -7.882 -11.248 11.323 1.00 79.69 101 VAL A O 1
ATOM 772 N N . TRP A 1 102 ? -8.713 -11.527 9.264 1.00 68.94 102 TRP A N 1
ATOM 773 C CA . TRP A 1 102 ? -7.667 -10.773 8.580 1.00 68.94 102 TRP A CA 1
ATOM 774 C C . TRP A 1 102 ? -8.165 -9.348 8.304 1.00 68.94 102 TRP A C 1
ATOM 776 O O . TRP A 1 102 ? -9.369 -9.179 8.090 1.00 68.94 102 TRP A O 1
ATOM 786 N N . PRO A 1 103 ? -7.288 -8.324 8.309 1.00 67.94 103 PRO A N 1
ATOM 787 C CA . PRO A 1 103 ? -7.682 -6.954 7.992 1.00 67.94 103 PRO A CA 1
ATOM 788 C C . PRO A 1 103 ? -8.427 -6.902 6.659 1.00 67.94 103 PRO A C 1
ATOM 790 O O . PRO A 1 103 ? -8.022 -7.584 5.716 1.00 67.94 103 PRO A O 1
ATOM 793 N N . ALA A 1 104 ? -9.468 -6.075 6.541 1.00 67.94 104 ALA A N 1
ATOM 794 C CA . ALA A 1 104 ? -10.283 -6.019 5.316 1.00 67.94 104 ALA A CA 1
ATOM 795 C C . ALA A 1 104 ? -9.448 -5.654 4.071 1.00 67.94 104 ALA A C 1
ATOM 797 O O . ALA A 1 104 ? -9.719 -6.105 2.961 1.00 67.94 104 ALA A O 1
ATOM 798 N N . ALA A 1 105 ? -8.384 -4.873 4.278 1.00 71.06 105 ALA A N 1
ATOM 799 C CA . ALA A 1 105 ? -7.426 -4.496 3.247 1.00 71.06 105 ALA A CA 1
ATOM 800 C C . ALA A 1 105 ? -6.481 -5.642 2.827 1.00 71.06 105 ALA A C 1
ATOM 802 O O . ALA A 1 105 ? -5.796 -5.517 1.815 1.00 71.06 105 ALA A O 1
ATOM 803 N N . PHE A 1 106 ? -6.421 -6.764 3.553 1.00 79.25 106 PHE A N 1
ATOM 804 C CA . PHE A 1 106 ? -5.641 -7.944 3.174 1.00 79.25 106 PHE A CA 1
ATOM 805 C C . PHE A 1 106 ? -6.464 -8.857 2.256 1.00 79.25 106 PHE A C 1
ATOM 807 O O . PHE A 1 106 ? -7.140 -9.786 2.689 1.00 79.25 106 PHE A O 1
ATOM 814 N N . THR A 1 107 ? -6.391 -8.582 0.956 1.00 83.12 107 THR A N 1
ATOM 815 C CA . THR A 1 107 ? -7.076 -9.345 -0.097 1.00 83.12 107 THR A CA 1
ATOM 816 C C . THR A 1 107 ? -6.063 -10.102 -0.970 1.00 83.12 107 THR A C 1
ATOM 818 O O . THR A 1 107 ? -4.866 -9.792 -0.931 1.00 83.12 107 THR A O 1
ATOM 821 N N . PRO A 1 108 ? -6.493 -11.058 -1.817 1.00 87.06 108 PRO A N 1
ATOM 822 C CA . PRO A 1 108 ? -5.617 -11.647 -2.834 1.00 87.06 108 PRO A CA 1
ATOM 823 C C . PRO A 1 108 ? -4.967 -10.608 -3.766 1.00 87.06 108 PRO A C 1
ATOM 825 O O . PRO A 1 108 ? -3.815 -10.786 -4.172 1.00 87.06 108 PRO A O 1
ATOM 828 N N . ALA A 1 109 ? -5.668 -9.508 -4.067 1.00 90.69 109 ALA A N 1
ATOM 829 C CA . ALA A 1 109 ? -5.122 -8.395 -4.842 1.00 90.69 109 ALA A CA 1
ATOM 830 C C . ALA A 1 109 ? -3.983 -7.698 -4.084 1.00 90.69 109 ALA A C 1
ATOM 832 O O . ALA A 1 109 ? -2.888 -7.540 -4.620 1.00 90.69 109 ALA A O 1
ATOM 833 N N . THR A 1 110 ? -4.181 -7.408 -2.795 1.00 93.88 110 THR A N 1
ATOM 834 C CA . THR A 1 110 ? -3.138 -6.845 -1.924 1.00 93.88 110 THR A CA 1
ATOM 835 C C . THR A 1 110 ? -1.912 -7.754 -1.841 1.00 93.88 110 THR A C 1
ATOM 837 O O . THR A 1 110 ? -0.783 -7.286 -1.959 1.00 93.88 110 THR A O 1
ATOM 840 N N . ALA A 1 111 ? -2.106 -9.067 -1.689 1.00 89.44 111 ALA A N 1
ATOM 841 C CA . ALA A 1 111 ? -0.999 -10.025 -1.672 1.00 89.44 111 ALA A CA 1
ATOM 842 C C . ALA A 1 111 ? -0.233 -10.058 -3.009 1.00 89.44 111 ALA A C 1
ATOM 844 O O . ALA A 1 111 ? 0.995 -10.172 -3.023 1.00 89.44 111 ALA A O 1
ATOM 845 N N . THR A 1 112 ? -0.949 -9.928 -4.129 1.00 96.44 112 THR A N 1
ATOM 846 C CA . THR A 1 112 ? -0.354 -9.850 -5.470 1.00 96.44 112 THR A CA 1
ATOM 847 C C . THR A 1 112 ? 0.480 -8.584 -5.632 1.00 96.44 112 THR A C 1
ATOM 849 O O . THR A 1 112 ? 1.625 -8.672 -6.079 1.00 96.44 112 THR A O 1
ATOM 852 N N . PHE A 1 113 ? -0.054 -7.436 -5.206 1.00 98.38 113 PHE A N 1
ATOM 853 C CA . PHE A 1 113 ? 0.661 -6.164 -5.225 1.00 98.38 113 PHE A CA 1
ATOM 854 C C . PHE A 1 113 ? 1.932 -6.222 -4.378 1.00 98.38 113 PHE A C 1
ATOM 856 O O . PHE A 1 113 ? 3.004 -5.877 -4.857 1.00 98.38 113 PHE A O 1
ATOM 863 N N . VAL A 1 114 ? 1.849 -6.740 -3.151 1.00 97.50 114 VAL A N 1
ATOM 864 C CA . VAL A 1 114 ? 3.000 -6.846 -2.240 1.00 97.50 114 VAL A CA 1
ATOM 865 C C . VAL A 1 114 ? 4.134 -7.664 -2.849 1.00 97.50 114 VAL A C 1
ATOM 867 O O . VAL A 1 114 ? 5.299 -7.291 -2.721 1.00 97.50 114 VAL A O 1
ATOM 870 N N . ARG A 1 115 ? 3.816 -8.768 -3.533 1.00 97.19 115 ARG A N 1
ATOM 871 C CA . ARG A 1 115 ? 4.829 -9.550 -4.251 1.00 97.19 115 ARG A CA 1
ATOM 872 C C . ARG A 1 115 ? 5.502 -8.711 -5.341 1.00 97.19 115 ARG A C 1
ATOM 874 O O . ARG A 1 115 ? 6.724 -8.635 -5.352 1.00 97.19 115 ARG A O 1
ATOM 881 N N . ALA A 1 116 ? 4.720 -8.044 -6.191 1.00 98.69 116 ALA A N 1
ATOM 882 C CA . ALA A 1 116 ? 5.256 -7.191 -7.255 1.00 98.69 116 ALA A CA 1
ATOM 883 C C . ALA A 1 116 ? 6.086 -6.014 -6.704 1.00 98.69 116 ALA A C 1
ATOM 885 O O . ALA A 1 116 ? 7.131 -5.671 -7.255 1.00 98.69 116 ALA A O 1
ATOM 886 N N . ALA A 1 117 ? 5.664 -5.443 -5.576 1.00 98.75 117 ALA A N 1
ATOM 887 C CA . ALA A 1 117 ? 6.384 -4.402 -4.861 1.00 98.75 117 ALA A CA 1
ATOM 888 C C . ALA A 1 117 ? 7.760 -4.894 -4.385 1.00 98.75 117 ALA A C 1
ATOM 890 O O . ALA A 1 117 ? 8.772 -4.235 -4.629 1.00 98.75 117 ALA A O 1
ATOM 891 N N . TYR A 1 118 ? 7.834 -6.078 -3.765 1.00 98.56 118 TYR A N 1
ATOM 892 C CA . TYR A 1 118 ? 9.117 -6.677 -3.384 1.00 98.56 118 TYR A CA 1
ATOM 893 C C . TYR A 1 118 ? 9.994 -7.015 -4.596 1.00 98.56 118 TYR A C 1
ATOM 895 O O . TYR A 1 118 ? 11.205 -6.793 -4.528 1.00 98.56 118 TYR A O 1
ATOM 903 N N . ASP A 1 119 ? 9.408 -7.487 -5.700 1.00 98.62 119 ASP A N 1
ATOM 904 C CA . ASP A 1 119 ? 10.140 -7.772 -6.939 1.00 98.62 119 ASP A CA 1
ATOM 905 C C . ASP A 1 119 ? 10.783 -6.497 -7.519 1.00 98.62 119 ASP A C 1
ATOM 907 O O . ASP A 1 119 ? 11.967 -6.514 -7.872 1.00 98.62 119 ASP A O 1
ATOM 911 N N . LEU A 1 120 ? 10.059 -5.367 -7.541 1.00 98.69 120 LEU A N 1
ATOM 912 C CA . LEU A 1 120 ? 10.614 -4.060 -7.923 1.00 98.69 120 LEU A CA 1
ATOM 913 C C . LEU A 1 120 ? 11.777 -3.655 -7.004 1.00 98.69 120 LEU A C 1
ATOM 915 O O . LEU A 1 120 ? 12.855 -3.299 -7.480 1.00 98.69 120 LEU A O 1
ATOM 919 N N . CYS A 1 121 ? 11.585 -3.726 -5.686 1.00 98.19 121 CYS A N 1
ATOM 920 C CA . CYS A 1 121 ? 12.606 -3.318 -4.716 1.00 98.19 121 CYS A CA 1
ATOM 921 C C . CYS A 1 121 ? 13.875 -4.170 -4.826 1.00 98.19 121 CYS A C 1
ATOM 923 O O . CYS A 1 121 ? 15.001 -3.666 -4.736 1.00 98.19 121 CYS A O 1
ATOM 925 N N . GLN A 1 122 ? 13.693 -5.471 -5.056 1.00 97.56 122 GLN A N 1
ATOM 926 C CA . GLN A 1 122 ? 14.787 -6.395 -5.303 1.00 97.56 122 GLN A CA 1
ATOM 927 C C . GLN A 1 122 ? 15.509 -6.068 -6.613 1.00 97.56 122 GLN A C 1
ATOM 929 O O . GLN A 1 122 ? 16.741 -6.112 -6.639 1.00 97.56 122 GLN A O 1
ATOM 934 N N . PHE A 1 123 ? 14.774 -5.737 -7.678 1.00 98.38 123 PHE A N 1
ATOM 935 C CA . PHE A 1 123 ? 15.362 -5.300 -8.941 1.00 98.38 123 PHE A CA 1
ATOM 936 C C . PHE A 1 123 ? 16.241 -4.061 -8.744 1.00 98.38 123 PHE A C 1
ATOM 938 O O . PHE A 1 123 ? 17.420 -4.117 -9.089 1.00 98.38 123 PHE A O 1
ATOM 945 N N . VAL A 1 124 ? 15.721 -2.995 -8.125 1.00 98.19 124 VAL A N 1
ATOM 946 C CA . VAL A 1 124 ? 16.467 -1.740 -7.916 1.00 98.19 124 VAL A CA 1
ATOM 947 C C . VAL A 1 124 ? 17.748 -1.972 -7.117 1.00 98.19 124 VAL A C 1
ATOM 949 O O . VAL A 1 124 ? 18.819 -1.516 -7.507 1.00 98.19 124 VAL A O 1
ATOM 952 N N . THR A 1 125 ? 17.679 -2.782 -6.059 1.00 96.69 125 THR A N 1
ATOM 953 C CA . THR A 1 125 ? 18.845 -3.093 -5.214 1.00 96.69 125 THR A CA 1
ATOM 954 C C . THR A 1 125 ? 19.918 -3.902 -5.959 1.00 96.69 125 THR A C 1
ATOM 956 O O . THR A 1 125 ? 21.115 -3.743 -5.710 1.00 96.69 125 THR A O 1
ATOM 959 N N . LYS A 1 126 ? 19.513 -4.791 -6.878 1.00 96.38 126 LYS A N 1
ATOM 960 C CA . LYS A 1 126 ? 20.417 -5.703 -7.603 1.00 96.38 126 LYS A CA 1
ATOM 961 C C . LYS A 1 126 ? 20.817 -5.207 -8.994 1.00 96.38 126 LYS A C 1
ATOM 963 O O . LYS A 1 126 ? 21.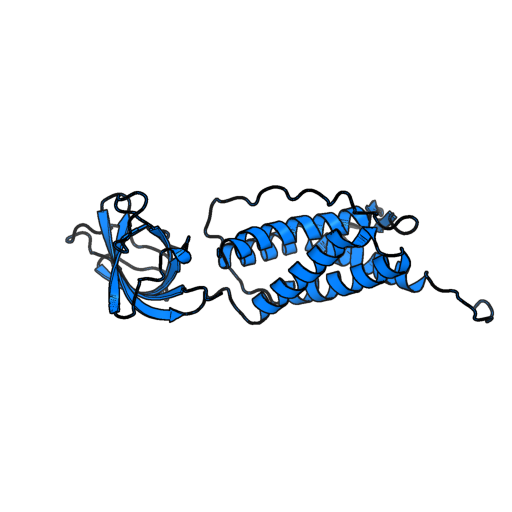640 -5.853 -9.640 1.00 96.38 126 LYS A O 1
ATOM 968 N N . ALA A 1 1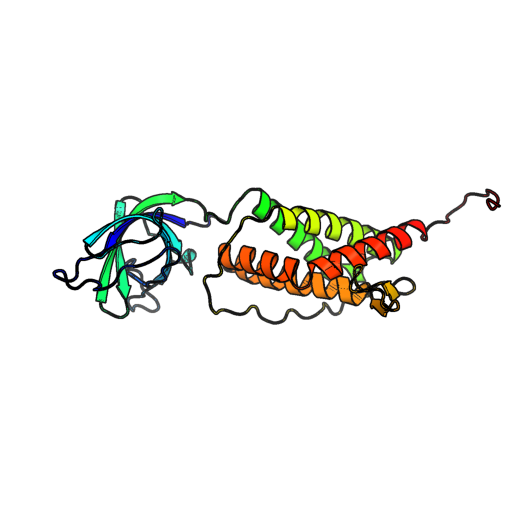27 ? 20.270 -4.083 -9.458 1.00 97.19 127 ALA A N 1
ATOM 969 C CA . ALA A 1 127 ? 20.439 -3.607 -10.828 1.00 97.19 127 ALA A CA 1
ATOM 970 C C . ALA A 1 127 ? 21.909 -3.400 -11.225 1.00 97.19 127 ALA A C 1
ATOM 972 O O . ALA A 1 127 ? 22.270 -3.705 -12.360 1.00 97.19 127 ALA A O 1
ATOM 973 N N . GLY A 1 128 ? 22.770 -2.966 -10.298 1.00 96.12 128 GLY A N 1
ATOM 974 C CA . GLY A 1 128 ? 24.205 -2.766 -10.541 1.00 96.12 128 GLY A CA 1
ATOM 975 C C . GLY A 1 128 ? 24.965 -4.009 -11.010 1.00 96.12 128 GLY A C 1
ATOM 976 O O . GLY A 1 128 ? 25.994 -3.884 -11.665 1.00 96.12 128 GLY A O 1
ATOM 977 N N . ALA A 1 129 ? 24.450 -5.209 -10.725 1.00 96.69 129 ALA A N 1
ATOM 978 C CA . ALA A 1 129 ? 25.053 -6.471 -11.155 1.00 96.69 129 ALA A CA 1
ATOM 979 C C . ALA A 1 129 ? 24.573 -6.944 -12.541 1.00 96.69 129 ALA A C 1
ATOM 981 O O . ALA A 1 129 ? 25.036 -7.971 -13.034 1.00 96.69 129 ALA A O 1
ATOM 982 N N . LEU A 1 130 ? 23.622 -6.240 -13.161 1.00 97.12 130 LEU A N 1
ATOM 983 C CA . LEU A 1 130 ? 22.988 -6.646 -14.413 1.00 97.12 130 LEU A CA 1
ATOM 984 C C . LEU A 1 130 ? 23.551 -5.851 -15.593 1.00 97.12 130 LEU A C 1
ATOM 986 O O . LEU A 1 130 ? 23.719 -4.633 -15.512 1.00 97.12 130 LEU A O 1
ATOM 990 N N . ALA A 1 131 ? 23.756 -6.519 -16.729 1.00 96.94 131 ALA A N 1
ATOM 991 C CA . ALA A 1 131 ? 24.041 -5.843 -17.994 1.00 96.94 131 ALA A CA 1
ATOM 992 C C . ALA A 1 131 ? 22.857 -4.954 -18.423 1.00 96.94 131 ALA A C 1
ATOM 994 O O . ALA A 1 131 ? 21.706 -5.263 -18.110 1.00 96.94 131 ALA A O 1
ATOM 995 N N . LEU A 1 132 ? 23.117 -3.883 -19.185 1.00 96.94 132 LEU A N 1
ATOM 996 C CA . LEU A 1 132 ? 22.095 -2.899 -19.578 1.00 96.94 132 LEU A CA 1
ATOM 997 C C . LEU A 1 132 ? 20.856 -3.545 -20.216 1.00 96.94 132 LEU A C 1
ATOM 999 O O . LEU A 1 132 ? 19.729 -3.264 -19.813 1.00 96.94 132 LEU A O 1
ATOM 1003 N N . ARG A 1 133 ? 21.061 -4.469 -21.160 1.00 95.19 133 ARG A N 1
ATOM 1004 C CA . ARG A 1 133 ? 19.966 -5.197 -21.815 1.00 95.19 133 ARG A CA 1
ATOM 1005 C C . ARG A 1 133 ? 19.090 -5.945 -20.811 1.00 95.19 133 ARG A C 1
ATOM 1007 O O . ARG A 1 133 ? 17.866 -5.899 -20.910 1.00 95.19 133 ARG A O 1
ATOM 1014 N N . GLU A 1 134 ? 19.700 -6.617 -19.836 1.00 97.19 134 GLU A N 1
ATOM 1015 C CA . GLU A 1 134 ? 18.937 -7.303 -18.797 1.00 97.19 134 GLU A CA 1
ATOM 1016 C C . GLU A 1 134 ? 18.228 -6.304 -17.878 1.00 97.19 134 GLU A C 1
ATOM 1018 O O . GLU A 1 134 ? 17.062 -6.528 -17.565 1.00 97.19 134 GLU A O 1
ATOM 1023 N N . ARG A 1 135 ? 18.848 -5.167 -17.526 1.00 97.94 135 ARG A N 1
ATOM 1024 C CA . ARG A 1 135 ? 18.177 -4.108 -16.749 1.00 97.94 135 ARG A CA 1
ATOM 1025 C C . ARG A 1 135 ? 16.906 -3.615 -17.431 1.00 97.94 135 ARG A C 1
ATOM 1027 O O . ARG A 1 135 ? 15.870 -3.566 -16.779 1.00 97.94 135 ARG A O 1
ATOM 1034 N N . LEU A 1 136 ? 16.957 -3.326 -18.732 1.00 98.31 136 LEU A N 1
ATOM 1035 C CA . LEU A 1 136 ? 15.790 -2.883 -19.507 1.00 98.31 136 LEU A CA 1
ATOM 1036 C C . LEU A 1 136 ? 14.668 -3.932 -19.500 1.00 98.31 136 LEU A C 1
ATOM 1038 O O . LEU A 1 136 ? 13.510 -3.619 -19.214 1.00 98.31 136 LEU A O 1
ATOM 1042 N N . HIS A 1 137 ? 15.004 -5.197 -19.772 1.00 97.75 137 HIS A N 1
ATOM 1043 C CA . HIS A 1 137 ? 14.017 -6.278 -19.770 1.00 97.75 137 HIS A CA 1
ATOM 1044 C C . HIS A 1 137 ? 13.419 -6.519 -18.378 1.00 97.75 137 HIS A C 1
ATOM 1046 O O . HIS A 1 137 ? 12.208 -6.725 -18.269 1.00 97.75 137 HIS A O 1
ATOM 1052 N N . ARG A 1 138 ? 14.245 -6.481 -17.325 1.00 98.12 138 ARG A N 1
ATOM 1053 C CA . ARG A 1 138 ? 13.814 -6.679 -15.935 1.00 98.12 138 ARG A CA 1
ATOM 1054 C C . ARG A 1 138 ? 12.955 -5.526 -15.442 1.00 98.12 138 ARG A C 1
ATOM 1056 O O . ARG A 1 138 ? 11.896 -5.809 -14.900 1.00 98.12 138 ARG A O 1
ATOM 1063 N N . ALA A 1 139 ? 13.340 -4.275 -15.703 1.00 98.56 139 ALA A N 1
ATOM 1064 C CA . ALA A 1 139 ? 12.543 -3.096 -15.363 1.00 98.56 139 ALA A CA 1
ATOM 1065 C C . ALA A 1 139 ? 11.122 -3.213 -15.934 1.00 98.56 139 ALA A C 1
ATOM 1067 O O . ALA A 1 139 ? 10.140 -3.124 -15.202 1.00 98.56 139 ALA A O 1
ATOM 1068 N N . ARG A 1 140 ? 10.996 -3.554 -17.225 1.00 97.62 140 ARG A N 1
ATOM 1069 C CA . ARG A 1 140 ? 9.685 -3.772 -17.860 1.00 97.62 140 ARG A CA 1
ATOM 1070 C C . ARG A 1 140 ? 8.908 -4.929 -17.222 1.00 97.62 140 ARG A C 1
ATOM 1072 O O . ARG A 1 140 ? 7.692 -4.843 -17.072 1.00 97.62 140 ARG A O 1
ATOM 1079 N N . ALA A 1 141 ? 9.601 -6.015 -16.878 1.00 97.88 141 ALA A N 1
ATOM 1080 C CA . ALA A 1 141 ? 8.998 -7.209 -16.293 1.00 97.88 141 ALA A CA 1
ATOM 1081 C C . ALA A 1 141 ? 8.538 -7.022 -14.838 1.00 97.88 141 ALA A C 1
ATOM 1083 O O . ALA A 1 141 ? 7.667 -7.772 -14.412 1.00 97.88 141 ALA A O 1
ATOM 1084 N N . VAL A 1 142 ? 9.086 -6.055 -14.092 1.00 98.69 142 VAL A N 1
ATOM 1085 C CA . VAL A 1 142 ? 8.634 -5.738 -12.724 1.00 98.69 142 VAL A CA 1
ATOM 1086 C C . VAL A 1 142 ? 7.608 -4.604 -12.691 1.00 98.69 142 VAL A C 1
ATOM 1088 O O . VAL A 1 142 ? 6.657 -4.684 -11.919 1.00 98.69 142 VAL A O 1
ATOM 1091 N N . LEU A 1 143 ? 7.731 -3.595 -13.563 1.00 98.81 143 LEU A N 1
ATOM 1092 C CA . LEU A 1 143 ? 6.806 -2.456 -13.590 1.00 98.81 143 LEU A CA 1
ATOM 1093 C C . LEU A 1 143 ? 5.404 -2.837 -14.078 1.00 98.81 143 LEU A C 1
ATOM 1095 O O . LEU A 1 143 ? 4.419 -2.405 -13.488 1.00 98.81 143 LEU A O 1
ATOM 1099 N N . LEU A 1 144 ? 5.285 -3.664 -15.126 1.00 98.50 144 LEU A N 1
ATOM 1100 C CA . LEU A 1 144 ? 3.968 -4.000 -15.682 1.00 98.50 144 LEU A CA 1
ATOM 1101 C C . LEU A 1 144 ? 3.095 -4.796 -14.691 1.00 98.50 144 LEU A C 1
ATOM 1103 O O . LEU A 1 144 ? 1.945 -4.406 -14.485 1.00 98.50 144 LEU A O 1
ATOM 1107 N N . PRO A 1 145 ? 3.590 -5.870 -14.039 1.00 98.56 145 PRO A N 1
ATOM 1108 C CA . PRO A 1 145 ? 2.809 -6.567 -13.020 1.00 98.56 145 PRO A CA 1
ATOM 1109 C C . PRO A 1 145 ? 2.488 -5.699 -11.804 1.00 98.56 145 PRO A C 1
ATOM 1111 O O . PRO A 1 145 ? 1.411 -5.850 -11.236 1.00 98.56 145 PRO A O 1
ATOM 1114 N N . LEU A 1 146 ? 3.392 -4.795 -11.411 1.00 98.81 146 LEU A N 1
ATOM 1115 C CA . LEU A 1 146 ? 3.148 -3.853 -10.320 1.00 98.81 146 LEU A CA 1
ATOM 1116 C C . LEU A 1 146 ? 1.990 -2.906 -10.651 1.00 98.81 146 LEU A C 1
ATOM 1118 O O . LEU A 1 146 ? 1.053 -2.800 -9.862 1.00 98.81 146 LEU A O 1
ATOM 1122 N N . TYR A 1 147 ? 2.025 -2.277 -11.829 1.00 98.75 147 TYR A N 1
ATOM 1123 C CA . TYR A 1 147 ? 0.966 -1.383 -12.300 1.00 98.75 147 TYR A CA 1
ATOM 1124 C C . TYR A 1 147 ? -0.380 -2.115 -12.362 1.00 98.75 147 TYR A C 1
ATOM 1126 O O . TYR A 1 147 ? -1.370 -1.654 -11.804 1.00 98.75 147 TYR A O 1
ATOM 1134 N N . ALA A 1 148 ? -0.407 -3.304 -12.974 1.00 98.56 148 ALA A N 1
ATOM 1135 C CA . ALA A 1 148 ? -1.619 -4.117 -13.068 1.00 98.56 148 ALA A CA 1
ATOM 1136 C C . ALA A 1 148 ? -2.146 -4.564 -11.693 1.00 98.56 148 ALA A C 1
ATOM 1138 O O . ALA A 1 148 ? -3.349 -4.668 -11.497 1.00 98.56 148 ALA A O 1
ATOM 1139 N N . ALA A 1 149 ? -1.271 -4.830 -10.721 1.00 98.31 149 ALA A N 1
ATOM 1140 C CA . ALA A 1 149 ? -1.709 -5.170 -9.371 1.00 98.31 149 ALA A CA 1
ATOM 1141 C C . ALA A 1 149 ? -2.272 -3.954 -8.614 1.00 98.31 149 ALA A C 1
ATOM 1143 O O . ALA A 1 149 ? -3.132 -4.121 -7.750 1.00 98.31 149 ALA A O 1
ATOM 1144 N N . ALA A 1 150 ? -1.806 -2.742 -8.927 1.00 98.19 150 ALA A N 1
ATOM 1145 C CA . ALA A 1 150 ? -2.251 -1.512 -8.276 1.00 98.19 150 ALA A CA 1
ATOM 1146 C C . ALA A 1 150 ? -3.698 -1.157 -8.618 1.00 98.19 150 ALA A C 1
ATOM 1148 O O . ALA A 1 150 ? -4.439 -0.709 -7.741 1.00 98.19 150 ALA A O 1
ATOM 1149 N N . THR A 1 151 ? -4.126 -1.422 -9.858 1.00 97.81 151 THR A N 1
ATOM 1150 C CA . THR A 1 151 ? -5.510 -1.171 -10.298 1.00 97.81 151 THR A CA 1
ATOM 1151 C C . THR A 1 151 ? -6.528 -1.996 -9.512 1.00 97.81 151 THR A C 1
ATOM 1153 O O . THR A 1 151 ? -7.665 -1.563 -9.339 1.00 97.81 151 THR A O 1
ATOM 1156 N N . GLU A 1 152 ? -6.101 -3.143 -8.981 1.00 96.81 152 GLU A N 1
ATOM 1157 C CA . GLU A 1 152 ? -6.929 -4.078 -8.215 1.00 96.81 152 GLU A CA 1
ATOM 1158 C C . GLU A 1 152 ? -6.852 -3.870 -6.694 1.00 96.81 152 GLU A C 1
ATOM 1160 O O . GLU A 1 152 ? -7.539 -4.566 -5.941 1.00 96.81 152 GLU A O 1
ATOM 1165 N N . LEU A 1 153 ? -6.015 -2.945 -6.201 1.00 95.38 153 LEU A N 1
ATOM 1166 C CA . LEU A 1 153 ? -5.912 -2.696 -4.763 1.00 95.38 153 LEU A CA 1
ATOM 1167 C C . LEU A 1 153 ? -7.281 -2.286 -4.197 1.00 95.38 153 LEU A C 1
ATOM 1169 O O . LEU A 1 153 ? -7.945 -1.421 -4.771 1.00 95.38 153 LEU A O 1
ATOM 1173 N N . PRO A 1 154 ? -7.726 -2.837 -3.057 1.00 90.81 154 PRO A N 1
ATOM 1174 C CA . PRO A 1 154 ? -9.003 -2.446 -2.479 1.00 90.81 154 PRO A CA 1
ATOM 1175 C C . PRO A 1 154 ? -8.954 -0.991 -2.006 1.00 90.81 154 PRO A C 1
ATOM 1177 O O . PRO A 1 154 ? -7.898 -0.478 -1.632 1.00 90.81 154 PRO A O 1
ATOM 1180 N N . ARG A 1 155 ? -10.111 -0.323 -1.962 1.00 86.44 155 ARG A N 1
ATOM 1181 C CA . ARG A 1 155 ? -10.206 0.961 -1.259 1.00 86.44 155 ARG A CA 1
ATOM 1182 C C . ARG A 1 155 ? -9.851 0.748 0.209 1.00 86.44 155 ARG A C 1
ATOM 1184 O O . ARG A 1 155 ? -10.311 -0.202 0.838 1.00 86.44 155 ARG A O 1
ATOM 1191 N N . SER A 1 156 ? -9.043 1.649 0.735 1.00 82.62 156 SER A N 1
ATOM 1192 C CA . SER A 1 156 ? -8.628 1.678 2.129 1.00 82.62 156 SER A CA 1
ATOM 1193 C C . SER A 1 156 ? -8.608 3.130 2.578 1.00 82.62 156 SER A C 1
ATOM 1195 O O . SER A 1 156 ? -8.471 4.019 1.744 1.00 82.62 156 SER A O 1
ATOM 1197 N N . GLU A 1 157 ? -8.743 3.369 3.873 1.00 75.50 157 GLU A N 1
ATOM 1198 C CA . GLU A 1 157 ? -8.490 4.673 4.478 1.00 75.50 157 GLU A CA 1
ATOM 1199 C C . GLU A 1 157 ? -7.249 4.567 5.359 1.00 75.50 157 GLU A C 1
ATOM 1201 O O . GLU A 1 157 ? -7.069 3.557 6.057 1.00 75.50 157 GLU A O 1
ATOM 1206 N N . THR A 1 158 ? -6.412 5.608 5.332 1.00 68.69 158 THR A N 1
ATOM 1207 C CA . THR A 1 158 ? -5.298 5.739 6.273 1.00 68.69 158 THR A CA 1
ATOM 1208 C C . THR A 1 158 ? -5.826 5.749 7.697 1.00 68.69 158 THR A C 1
ATOM 1210 O O . THR A 1 158 ? -6.939 6.211 7.995 1.00 68.69 158 THR A O 1
ATOM 1213 N N . GLY A 1 159 ? -5.019 5.184 8.584 1.00 58.25 159 GLY A N 1
ATOM 1214 C CA . GLY A 1 159 ? -5.264 5.244 9.992 1.00 58.25 159 GLY A CA 1
ATOM 1215 C C . GLY A 1 159 ? -4.189 5.749 10.907 1.00 58.25 159 GLY A C 1
ATOM 1216 O O . GLY A 1 159 ? -4.342 5.678 12.131 1.00 58.25 159 GLY A O 1
ATOM 1217 N N . THR A 1 160 ? -3.161 6.328 10.329 1.00 63.78 160 THR A N 1
ATOM 1218 C CA . THR A 1 160 ? -2.069 6.898 11.085 1.00 63.78 160 THR A CA 1
ATOM 1219 C C . THR A 1 160 ? -1.738 8.276 10.536 1.00 63.78 160 THR A C 1
ATOM 1221 O O . THR A 1 160 ? -1.848 8.537 9.343 1.00 63.78 160 THR A O 1
ATOM 1224 N N . GLU A 1 161 ? -1.288 9.160 11.420 1.00 72.00 161 GLU A N 1
ATOM 1225 C CA . GLU A 1 161 ? -0.555 10.374 11.030 1.00 72.00 161 GLU A CA 1
ATOM 1226 C C . GLU A 1 161 ? 0.935 10.065 10.797 1.00 72.00 161 GLU A C 1
ATOM 1228 O O . GLU A 1 161 ? 1.765 10.960 10.651 1.00 72.00 161 GLU A O 1
ATOM 1233 N N . SER A 1 162 ? 1.302 8.780 10.824 1.00 75.56 162 SER A N 1
ATOM 1234 C CA . SER A 1 162 ? 2.673 8.348 10.628 1.00 75.56 162 SER A CA 1
ATOM 1235 C C . SER A 1 162 ? 3.059 8.586 9.178 1.00 75.56 162 SER A C 1
ATOM 1237 O O . SER A 1 162 ? 2.335 8.206 8.270 1.00 75.56 162 SER A O 1
ATOM 1239 N N . VAL A 1 163 ? 4.244 9.145 8.971 1.00 85.62 163 VAL A N 1
ATOM 1240 C CA . VAL A 1 163 ? 4.814 9.365 7.642 1.00 85.62 163 VAL A CA 1
ATOM 1241 C C . VAL A 1 163 ? 5.951 8.370 7.450 1.00 85.62 163 VAL A C 1
ATOM 1243 O O . VAL A 1 163 ? 6.772 8.180 8.356 1.00 85.62 163 VAL A O 1
ATOM 1246 N N . ALA A 1 164 ? 5.982 7.696 6.301 1.00 89.56 164 ALA A N 1
ATOM 1247 C CA . ALA A 1 164 ? 7.096 6.821 5.964 1.00 89.56 164 ALA A CA 1
ATOM 1248 C C . ALA A 1 164 ? 8.397 7.648 5.858 1.00 89.56 164 ALA A C 1
ATOM 1250 O O . ALA A 1 164 ? 8.369 8.796 5.411 1.00 89.56 164 ALA A O 1
ATOM 1251 N N . PRO A 1 165 ? 9.552 7.114 6.290 1.00 93.62 165 PRO A N 1
ATOM 1252 C CA . PRO A 1 165 ? 10.821 7.807 6.112 1.00 93.62 165 PRO A CA 1
ATOM 1253 C C . PRO A 1 165 ? 11.164 7.914 4.622 1.00 93.62 165 PRO A C 1
ATOM 1255 O O . PRO A 1 165 ? 10.656 7.159 3.799 1.00 93.62 165 PRO A O 1
ATOM 1258 N N . SER A 1 166 ? 12.095 8.800 4.276 1.00 91.50 166 SER A N 1
ATOM 1259 C CA . SER A 1 166 ? 12.675 8.789 2.932 1.00 91.50 166 SER A CA 1
ATOM 1260 C C . SER A 1 166 ? 13.495 7.512 2.713 1.00 91.50 166 SER A C 1
ATOM 1262 O O . SER A 1 166 ? 14.279 7.113 3.581 1.00 91.50 166 SER A O 1
ATOM 1264 N N . PHE A 1 167 ? 13.335 6.888 1.545 1.00 93.12 167 PHE A N 1
ATOM 1265 C CA . PHE A 1 167 ? 14.111 5.717 1.140 1.00 93.12 167 PHE A CA 1
ATOM 1266 C C . PHE A 1 167 ? 15.228 6.140 0.182 1.00 93.12 167 PHE A C 1
ATOM 1268 O O . PHE A 1 167 ? 14.937 6.552 -0.945 1.00 93.12 167 PHE A O 1
ATOM 1275 N N . PRO A 1 168 ? 16.507 6.051 0.594 1.00 93.44 168 PRO A N 1
ATOM 1276 C CA . PRO A 1 168 ? 17.611 6.428 -0.270 1.00 93.44 168 PRO A CA 1
ATOM 1277 C C . PRO A 1 168 ? 17.725 5.472 -1.459 1.00 93.44 168 PRO A C 1
ATOM 1279 O O . PRO A 1 168 ? 17.378 4.287 -1.386 1.00 93.44 168 PRO A O 1
ATOM 1282 N N . VAL A 1 169 ? 18.250 6.006 -2.558 1.00 92.12 169 VAL A N 1
ATOM 1283 C CA . VAL A 1 169 ? 18.622 5.216 -3.731 1.00 92.12 169 VAL A CA 1
ATOM 1284 C C . VAL A 1 169 ? 19.776 4.293 -3.340 1.00 92.12 169 VAL A C 1
ATOM 1286 O O . VAL A 1 169 ? 20.732 4.772 -2.724 1.00 92.12 169 VAL A O 1
ATOM 1289 N N . PRO A 1 170 ? 19.735 2.994 -3.681 1.00 91.94 170 PRO A N 1
ATOM 1290 C CA . PRO A 1 170 ? 20.890 2.130 -3.485 1.00 91.94 170 PRO A CA 1
ATOM 1291 C C . PRO A 1 170 ? 22.112 2.666 -4.239 1.00 91.94 170 PRO A C 1
ATOM 1293 O O . PRO A 1 170 ? 22.019 2.963 -5.427 1.00 91.94 170 PRO A O 1
ATOM 1296 N N . GLU A 1 171 ? 23.277 2.722 -3.587 1.00 91.38 171 GLU A N 1
ATOM 1297 C CA . GLU A 1 171 ? 24.544 3.157 -4.213 1.00 91.38 171 GLU A CA 1
ATOM 1298 C C . GLU A 1 171 ? 24.912 2.328 -5.455 1.00 91.38 171 GLU A C 1
ATOM 1300 O O . GLU A 1 171 ? 25.656 2.766 -6.326 1.00 91.38 171 GLU A O 1
ATOM 1305 N N . THR A 1 172 ? 24.371 1.114 -5.542 1.00 91.00 172 THR A N 1
ATOM 1306 C CA . THR A 1 172 ? 24.549 0.181 -6.652 1.00 91.00 172 THR A CA 1
ATOM 1307 C C . THR A 1 172 ? 23.646 0.467 -7.854 1.00 91.00 172 THR A C 1
ATOM 1309 O O . THR A 1 172 ? 23.708 -0.293 -8.820 1.00 91.00 172 THR A O 1
ATOM 1312 N N . TRP A 1 173 ? 22.791 1.496 -7.828 1.00 96.88 173 TRP A N 1
ATOM 1313 C CA . TRP A 1 173 ? 21.868 1.810 -8.922 1.00 96.88 173 TRP A CA 1
ATOM 1314 C C . TRP A 1 173 ? 22.602 2.422 -10.131 1.00 96.88 173 TRP A C 1
ATOM 1316 O O . TRP A 1 173 ? 23.128 3.529 -10.025 1.00 96.88 173 TRP A O 1
ATOM 1326 N N . PRO A 1 174 ? 22.632 1.745 -11.298 1.00 96.31 174 PRO A N 1
ATOM 1327 C CA . PRO A 1 174 ? 23.457 2.173 -12.428 1.00 96.31 174 PRO A CA 1
ATOM 1328 C C . PRO A 1 174 ? 22.695 2.975 -13.501 1.00 96.31 174 PRO A C 1
ATOM 1330 O O . PRO A 1 174 ? 23.295 3.327 -14.516 1.00 96.31 174 PRO A O 1
ATOM 1333 N N . GLY A 1 175 ? 21.378 3.176 -13.351 1.00 96.44 175 GLY A N 1
ATOM 1334 C CA . GLY A 1 175 ? 20.514 3.748 -14.394 1.00 96.44 175 GLY A CA 1
ATOM 1335 C C . GLY A 1 175 ? 20.481 2.937 -15.703 1.00 96.44 175 GLY A C 1
ATOM 1336 O O . GLY A 1 175 ? 20.844 1.745 -15.749 1.00 96.44 175 GLY A O 1
ATOM 1337 N N . PHE A 1 176 ? 20.052 3.584 -16.791 1.00 97.62 176 PHE A N 1
ATOM 1338 C CA . PHE A 1 176 ? 19.855 2.948 -18.102 1.00 97.62 176 PHE A CA 1
ATOM 1339 C C . PHE A 1 176 ? 20.771 3.472 -19.223 1.00 97.62 176 PHE A C 1
ATOM 1341 O O . PHE A 1 176 ? 20.561 3.126 -20.384 1.00 97.62 176 PHE A O 1
ATOM 1348 N N . ALA A 1 177 ? 21.846 4.194 -18.883 1.00 95.88 177 ALA A N 1
ATOM 1349 C CA . ALA A 1 177 ? 22.919 4.595 -19.806 1.00 95.88 177 ALA A CA 1
ATOM 1350 C C . ALA A 1 177 ? 22.399 5.280 -21.091 1.00 95.88 177 ALA A C 1
ATOM 1352 O O . ALA A 1 177 ? 21.689 6.272 -21.002 1.00 95.88 177 ALA A O 1
ATOM 1353 N N . GLU A 1 178 ? 22.717 4.785 -22.290 1.00 95.00 178 GLU A N 1
ATOM 1354 C CA . GLU A 1 178 ? 22.265 5.383 -23.559 1.00 95.00 178 GLU A CA 1
ATOM 1355 C C . GLU A 1 178 ? 20.744 5.313 -23.803 1.00 95.00 178 GLU A C 1
ATOM 1357 O O . GLU A 1 178 ? 20.250 5.814 -24.814 1.00 95.00 178 GLU A O 1
ATOM 1362 N N . HIS A 1 179 ? 20.002 4.649 -22.918 1.00 96.44 179 HIS A N 1
ATOM 1363 C CA . HIS A 1 179 ? 18.546 4.556 -22.957 1.00 96.44 179 HIS A CA 1
ATOM 1364 C C . HIS A 1 179 ? 17.870 5.325 -21.822 1.00 96.44 179 HIS A C 1
ATOM 1366 O O . HIS A 1 179 ? 16.671 5.150 -21.632 1.00 96.44 179 HIS A O 1
ATOM 1372 N N . ASP A 1 180 ? 18.623 6.116 -21.058 1.00 97.56 180 ASP A N 1
ATOM 1373 C CA . ASP A 1 180 ? 18.118 6.764 -19.853 1.00 97.56 180 ASP A CA 1
ATOM 1374 C C . ASP A 1 180 ? 17.166 7.920 -20.167 1.00 97.56 180 ASP A C 1
ATOM 1376 O O . ASP A 1 180 ? 16.097 7.978 -19.576 1.00 97.56 180 ASP A O 1
ATOM 1380 N N . ASP A 1 181 ? 17.478 8.788 -21.132 1.00 96.88 181 ASP A N 1
ATOM 1381 C CA . ASP A 1 181 ? 16.608 9.901 -21.511 1.00 96.88 181 ASP A CA 1
ATOM 1382 C C . ASP A 1 181 ? 15.577 9.526 -22.590 1.00 96.88 181 ASP A C 1
ATOM 1384 O O . ASP A 1 181 ? 15.830 8.748 -23.518 1.00 96.88 181 ASP A O 1
ATOM 1388 N N . TYR A 1 182 ? 14.382 10.107 -22.490 1.00 96.56 182 TYR A N 1
ATOM 1389 C CA . TYR A 1 182 ? 13.340 9.993 -23.507 1.00 96.56 182 TYR A CA 1
ATOM 1390 C C . TYR A 1 182 ? 12.442 11.235 -23.545 1.00 96.56 182 TYR A C 1
ATOM 1392 O O . TYR A 1 182 ? 12.495 12.100 -22.678 1.00 96.56 182 TYR A O 1
ATOM 1400 N N . TRP A 1 183 ? 11.621 11.332 -24.594 1.00 96.19 183 TRP A N 1
ATOM 1401 C CA . TRP A 1 183 ? 10.671 12.430 -24.769 1.00 96.19 183 TRP A CA 1
ATOM 1402 C C . TRP A 1 183 ? 9.244 11.986 -24.462 1.00 96.19 183 TRP A C 1
ATOM 1404 O O . TRP A 1 183 ? 8.754 10.976 -24.991 1.00 96.19 183 TRP A O 1
ATOM 1414 N N . GLU A 1 184 ? 8.541 12.790 -23.678 1.00 92.75 184 GLU A N 1
ATOM 1415 C CA . GLU A 1 184 ? 7.162 12.539 -23.277 1.00 92.75 184 GLU A CA 1
ATOM 1416 C C . GLU A 1 184 ? 6.270 13.763 -23.389 1.00 92.75 184 GLU A C 1
ATOM 1418 O O . GLU A 1 184 ? 6.729 14.897 -23.479 1.00 92.75 184 GLU A O 1
ATOM 1423 N N . VAL A 1 185 ? 4.968 13.510 -23.436 1.00 91.75 185 VAL A N 1
ATOM 1424 C CA . VAL A 1 185 ? 3.949 14.549 -23.340 1.00 91.75 185 VAL A CA 1
ATOM 1425 C C . VAL A 1 185 ? 3.314 14.354 -21.976 1.00 91.75 185 VAL A C 1
ATOM 1427 O O . VAL A 1 185 ? 2.541 13.417 -21.820 1.00 91.75 185 VAL A O 1
ATOM 1430 N N . PHE A 1 186 ? 3.673 15.221 -21.027 1.00 85.75 186 PHE A N 1
ATOM 1431 C CA . PHE A 1 186 ? 3.309 15.088 -19.615 1.00 85.75 186 PHE A CA 1
ATOM 1432 C C . PHE A 1 186 ? 1.797 14.907 -19.404 1.00 85.75 186 PHE A C 1
ATOM 1434 O O . PHE A 1 186 ? 1.357 13.916 -18.841 1.00 85.75 186 PHE A O 1
ATOM 1441 N N . ASN A 1 187 ? 0.980 15.824 -19.933 1.00 89.69 187 ASN A N 1
ATOM 1442 C CA . ASN A 1 187 ? -0.469 15.649 -19.975 1.00 89.69 187 ASN A CA 1
ATOM 1443 C C . ASN A 1 187 ? -0.913 15.433 -21.431 1.00 89.69 187 ASN A C 1
ATOM 1445 O O . ASN A 1 187 ? -0.887 16.385 -22.214 1.00 89.69 187 ASN A O 1
ATOM 1449 N N . PRO A 1 188 ? -1.361 14.225 -21.821 1.00 89.12 188 PRO A N 1
ATOM 1450 C CA . PRO A 1 188 ? -1.736 13.930 -23.204 1.00 89.12 188 PRO A CA 1
ATOM 1451 C C . PRO A 1 188 ? -2.995 14.673 -23.680 1.00 89.12 188 PRO A C 1
ATOM 1453 O O . PRO A 1 188 ? -3.276 14.686 -24.879 1.00 89.12 188 PRO A O 1
ATOM 1456 N N . TYR A 1 189 ? -3.753 15.292 -22.770 1.00 94.25 189 TYR A N 1
ATOM 1457 C CA . TYR A 1 189 ? -4.914 16.126 -23.091 1.00 94.25 189 TYR A CA 1
ATOM 1458 C C . TYR A 1 189 ? -4.570 17.615 -23.198 1.00 94.25 189 TYR A C 1
ATOM 1460 O O . TYR A 1 189 ? -5.402 18.414 -23.633 1.00 94.25 189 TYR A O 1
ATOM 1468 N N . GLU A 1 190 ? -3.343 17.995 -22.850 1.00 92.31 190 GLU A N 1
ATOM 1469 C CA . GLU A 1 190 ? -2.811 19.326 -23.095 1.00 92.31 190 GLU A CA 1
ATOM 1470 C C . GLU A 1 190 ? -1.929 19.280 -24.340 1.00 92.31 190 GLU A C 1
ATOM 1472 O O . GLU A 1 190 ? -0.973 18.514 -24.432 1.00 92.31 190 GLU A O 1
ATOM 1477 N N . HIS A 1 191 ? -2.228 20.123 -25.329 1.00 89.25 191 HIS A N 1
ATOM 1478 C CA . HIS A 1 191 ? -1.446 20.205 -26.568 1.00 89.25 191 HIS A CA 1
ATOM 1479 C C . HIS A 1 191 ? -0.138 20.992 -26.350 1.00 89.25 191 HIS A C 1
ATOM 1481 O O . HIS A 1 191 ? 0.152 21.971 -27.044 1.00 89.25 191 HIS A O 1
ATOM 1487 N N . ALA A 1 192 ? 0.630 20.590 -25.341 1.00 89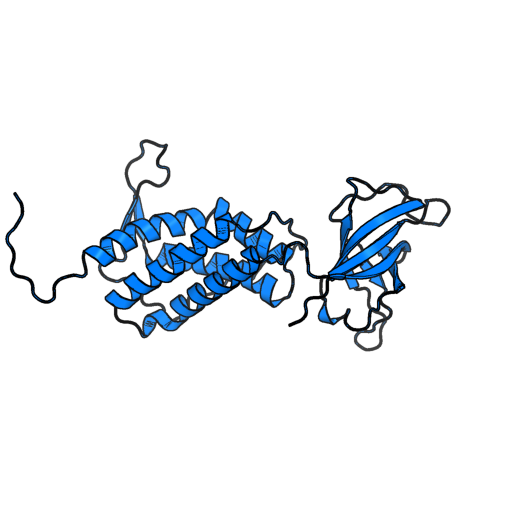.69 192 ALA A N 1
ATOM 1488 C CA . ALA A 1 192 ? 1.914 21.158 -24.975 1.00 89.69 192 ALA A CA 1
ATOM 1489 C C . ALA A 1 192 ? 3.056 20.541 -25.800 1.00 89.69 192 ALA A C 1
ATOM 1491 O O . ALA A 1 192 ? 2.904 19.529 -26.489 1.00 89.69 192 ALA A O 1
ATOM 1492 N N . LYS A 1 193 ? 4.232 21.176 -25.745 1.00 92.88 193 LYS A N 1
ATOM 1493 C CA . LYS A 1 193 ? 5.451 20.608 -26.333 1.00 92.88 193 LYS A CA 1
ATOM 1494 C C . LYS A 1 193 ? 5.921 19.412 -25.495 1.00 92.88 193 LYS A C 1
ATOM 1496 O O . LYS A 1 193 ? 5.785 19.476 -24.275 1.00 92.88 193 LYS A O 1
ATOM 1501 N N . PRO A 1 194 ? 6.523 18.382 -26.117 1.00 94.06 194 PRO A N 1
ATOM 1502 C CA . PRO A 1 194 ? 7.154 17.307 -25.369 1.00 94.06 194 PRO A CA 1
ATOM 1503 C C . PRO A 1 194 ? 8.237 17.824 -24.417 1.00 94.06 194 PRO A C 1
ATOM 1505 O O . PRO A 1 194 ? 8.948 18.781 -24.740 1.00 94.06 194 PRO A O 1
ATOM 1508 N N . VAL A 1 195 ? 8.372 17.156 -23.279 1.00 93.62 195 VAL A N 1
ATOM 1509 C CA . VAL A 1 195 ? 9.405 17.376 -22.263 1.00 93.62 195 VAL A CA 1
ATOM 1510 C C . VAL A 1 195 ? 10.363 16.184 -22.229 1.00 93.62 195 VAL A C 1
ATOM 1512 O O . VAL A 1 195 ? 10.050 15.115 -22.760 1.00 93.62 195 VAL A O 1
ATOM 1515 N N . ALA A 1 196 ? 11.555 16.394 -21.672 1.00 95.31 196 ALA A N 1
ATOM 1516 C CA . ALA A 1 196 ? 12.522 15.326 -21.445 1.00 95.31 196 ALA A CA 1
ATOM 1517 C C . ALA A 1 196 ? 12.235 14.649 -20.097 1.00 95.31 196 ALA A C 1
ATOM 1519 O O . ALA A 1 196 ? 12.024 15.352 -19.109 1.00 95.31 196 ALA A O 1
ATOM 1520 N N . GLY A 1 197 ? 12.259 13.318 -20.086 1.00 95.56 197 GLY A N 1
ATOM 1521 C CA . GLY A 1 197 ? 12.160 12.466 -18.901 1.00 95.56 197 GLY A CA 1
ATOM 1522 C C . GLY A 1 197 ? 13.335 11.488 -18.829 1.00 95.56 197 GLY A C 1
ATOM 1523 O O . GLY A 1 197 ? 14.048 11.294 -19.822 1.00 95.56 197 GLY A O 1
ATOM 1524 N N . TRP A 1 198 ? 13.537 10.877 -17.659 1.00 98.00 198 TRP A N 1
ATOM 1525 C CA . TRP A 1 198 ? 14.643 9.954 -17.389 1.00 98.00 198 TRP A CA 1
ATOM 1526 C C . TRP A 1 198 ? 14.127 8.644 -16.795 1.00 98.00 198 TRP A C 1
ATOM 1528 O O . TRP A 1 198 ? 13.587 8.626 -15.694 1.00 98.00 198 TRP A O 1
ATOM 1538 N N . LEU A 1 199 ? 14.379 7.525 -17.481 1.00 98.19 199 LEU A N 1
ATOM 1539 C CA . LEU A 1 199 ? 14.015 6.182 -17.025 1.00 98.19 199 LEU A CA 1
ATOM 1540 C C . LEU A 1 199 ? 14.580 5.866 -15.641 1.00 98.19 199 LEU A C 1
ATOM 1542 O O . LEU A 1 199 ? 13.940 5.152 -14.867 1.00 98.19 199 LEU A O 1
ATOM 1546 N N . SER A 1 200 ? 15.797 6.330 -15.338 1.00 98.12 200 SER A N 1
ATOM 1547 C CA . SER A 1 200 ? 16.375 6.165 -14.009 1.00 98.12 200 SER A CA 1
ATOM 1548 C C . SER A 1 200 ? 15.516 6.821 -12.941 1.00 98.12 200 SER A C 1
ATOM 1550 O O . SER A 1 200 ? 15.301 6.205 -11.901 1.00 98.12 200 SER A O 1
ATOM 1552 N N . ASP A 1 201 ? 15.041 8.036 -13.201 1.00 97.81 201 ASP A N 1
ATOM 1553 C CA . ASP A 1 201 ? 14.287 8.832 -12.241 1.00 97.81 201 ASP A CA 1
ATOM 1554 C C . ASP A 1 201 ? 12.894 8.241 -12.070 1.00 97.81 201 ASP A C 1
ATOM 1556 O O . ASP A 1 201 ? 12.530 7.913 -10.945 1.00 97.81 201 ASP A O 1
ATOM 1560 N N . ASP A 1 202 ? 12.203 7.915 -13.166 1.00 98.50 202 ASP A N 1
ATOM 1561 C CA . ASP A 1 202 ? 10.879 7.286 -13.105 1.00 98.50 202 ASP A CA 1
ATOM 1562 C C . ASP A 1 202 ? 10.896 5.976 -12.313 1.00 98.50 202 ASP A C 1
ATOM 1564 O O . ASP A 1 202 ? 10.057 5.734 -11.446 1.00 98.50 202 ASP A O 1
ATOM 1568 N N . VAL A 1 203 ? 11.876 5.102 -12.574 1.00 98.69 203 VAL A N 1
ATOM 1569 C CA . VAL A 1 203 ? 11.982 3.829 -11.848 1.00 98.69 203 VAL A CA 1
ATOM 1570 C C . VAL A 1 203 ? 12.300 4.057 -10.370 1.00 98.69 203 VAL A C 1
ATOM 1572 O O . VAL A 1 203 ? 11.811 3.306 -9.519 1.00 98.69 203 VAL A O 1
ATOM 1575 N N . LEU A 1 204 ? 13.115 5.064 -10.045 1.00 98.56 204 LEU A N 1
ATOM 1576 C CA . LEU A 1 204 ? 13.450 5.395 -8.663 1.00 98.56 204 LEU A CA 1
ATOM 1577 C C . LEU A 1 204 ? 12.289 6.054 -7.916 1.00 98.56 204 LEU A C 1
ATOM 1579 O O . LEU A 1 204 ? 12.124 5.769 -6.730 1.00 98.56 204 LEU A O 1
ATOM 1583 N N . ASP A 1 205 ? 11.479 6.869 -8.581 1.00 98.44 205 ASP A N 1
ATOM 1584 C CA . ASP A 1 205 ? 10.290 7.487 -7.997 1.00 98.44 205 ASP A CA 1
ATOM 1585 C C . ASP A 1 205 ? 9.218 6.436 -7.711 1.00 98.44 205 ASP A C 1
ATOM 1587 O O . ASP A 1 205 ? 8.732 6.349 -6.581 1.00 98.44 205 ASP A O 1
ATOM 1591 N N . VAL A 1 206 ? 8.989 5.503 -8.645 1.00 98.75 206 VAL A N 1
ATOM 1592 C CA . VAL A 1 206 ? 8.140 4.330 -8.380 1.00 98.75 206 VAL A CA 1
ATOM 1593 C C . VAL A 1 206 ? 8.683 3.504 -7.213 1.00 98.75 206 VAL A C 1
ATOM 1595 O O . VAL A 1 206 ? 7.932 3.091 -6.330 1.00 98.75 206 VAL A O 1
ATOM 1598 N N . TYR A 1 207 ? 9.994 3.260 -7.169 1.00 98.69 207 TYR A N 1
ATOM 1599 C CA . TYR A 1 207 ? 10.614 2.516 -6.073 1.00 98.69 207 TYR A CA 1
ATOM 1600 C C . TYR A 1 207 ? 10.408 3.185 -4.712 1.00 98.69 207 TYR A C 1
ATOM 1602 O O . TYR A 1 207 ? 10.065 2.491 -3.752 1.00 98.69 207 TYR A O 1
ATOM 1610 N N . ARG A 1 208 ? 10.606 4.503 -4.610 1.00 98.38 208 ARG A N 1
ATOM 1611 C CA . ARG A 1 208 ? 10.466 5.250 -3.352 1.00 98.38 208 ARG A CA 1
ATOM 1612 C C . ARG A 1 208 ? 9.036 5.182 -2.827 1.00 98.38 208 ARG A C 1
ATOM 1614 O O . ARG A 1 208 ? 8.850 4.790 -1.675 1.00 98.38 208 ARG A O 1
ATOM 1621 N N . ASP A 1 209 ? 8.048 5.452 -3.673 1.00 98.25 209 ASP A N 1
ATOM 1622 C CA . ASP A 1 209 ? 6.634 5.444 -3.279 1.00 98.25 209 ASP A CA 1
ATOM 1623 C C . ASP A 1 209 ? 6.159 4.042 -2.881 1.00 98.25 209 ASP A C 1
ATOM 1625 O O . ASP A 1 209 ? 5.499 3.835 -1.857 1.00 98.25 209 ASP A O 1
ATOM 1629 N N . VAL A 1 210 ? 6.579 3.023 -3.632 1.00 98.44 210 VAL A N 1
ATOM 1630 C CA . VAL A 1 210 ? 6.271 1.628 -3.302 1.00 98.44 210 VAL A CA 1
ATOM 1631 C C . VAL A 1 210 ? 6.949 1.198 -1.996 1.00 98.44 210 VAL A C 1
ATOM 1633 O O . VAL A 1 210 ? 6.329 0.488 -1.191 1.00 98.44 210 VAL A O 1
ATOM 1636 N N . ARG A 1 211 ? 8.191 1.635 -1.735 1.00 98.00 211 ARG A N 1
ATOM 1637 C CA . ARG A 1 211 ? 8.882 1.391 -0.456 1.00 98.00 211 ARG A CA 1
ATOM 1638 C C . ARG A 1 211 ? 8.188 2.070 0.720 1.00 98.00 211 ARG A C 1
ATOM 1640 O O . ARG A 1 211 ? 8.130 1.447 1.781 1.00 98.00 211 ARG A O 1
ATOM 1647 N N . SER A 1 212 ? 7.611 3.257 0.532 1.00 97.00 212 SER A N 1
ATOM 1648 C CA . SER A 1 212 ? 6.811 3.940 1.557 1.00 97.00 212 SER A CA 1
ATOM 1649 C C . SER A 1 212 ? 5.638 3.090 2.030 1.00 97.00 212 SER A C 1
ATOM 1651 O O . SER A 1 212 ? 5.523 2.817 3.227 1.00 97.00 212 SER A O 1
ATOM 1653 N N . GLY A 1 213 ? 4.833 2.540 1.119 1.00 96.31 213 GLY A N 1
ATOM 1654 C CA . GLY A 1 213 ? 3.765 1.622 1.529 1.00 96.31 213 GLY A CA 1
ATOM 1655 C C . GLY A 1 213 ? 4.290 0.289 2.090 1.00 96.31 213 GLY A C 1
ATOM 1656 O O . GLY A 1 213 ? 3.722 -0.245 3.047 1.00 96.31 213 GLY A O 1
ATOM 1657 N N . LEU A 1 214 ? 5.424 -0.234 1.592 1.00 96.69 214 LEU A N 1
ATOM 1658 C CA . LEU A 1 214 ? 6.040 -1.446 2.161 1.00 96.69 214 LEU A CA 1
ATOM 1659 C C . LEU A 1 214 ? 6.506 -1.241 3.606 1.00 96.69 214 LEU A C 1
ATOM 1661 O O . LEU A 1 214 ? 6.455 -2.183 4.391 1.00 96.69 214 LEU A O 1
ATOM 1665 N N . TRP A 1 215 ? 6.894 -0.031 3.994 1.00 95.00 215 TRP A N 1
ATOM 1666 C CA . TRP A 1 215 ? 7.241 0.279 5.379 1.00 95.00 215 TRP A CA 1
ATOM 1667 C C . TRP A 1 215 ? 6.042 0.178 6.325 1.00 95.00 215 TRP A C 1
ATOM 1669 O O . TRP A 1 215 ? 6.156 -0.408 7.404 1.00 95.00 215 TRP A O 1
ATOM 1679 N N . PHE A 1 216 ? 4.870 0.669 5.911 1.00 90.88 216 PHE A N 1
ATOM 1680 C CA . PHE A 1 216 ? 3.627 0.450 6.658 1.00 90.88 216 PHE A CA 1
ATOM 1681 C C . PHE A 1 216 ? 3.264 -1.038 6.706 1.00 90.88 216 PHE A C 1
ATOM 1683 O O . PHE A 1 216 ? 2.918 -1.568 7.763 1.00 90.88 216 PHE A O 1
ATOM 1690 N N . TRP A 1 217 ? 3.417 -1.746 5.585 1.00 89.50 217 TRP A N 1
ATOM 1691 C CA . TRP A 1 217 ? 3.158 -3.183 5.492 1.00 89.50 217 TRP A CA 1
ATOM 1692 C C . TRP A 1 217 ? 4.051 -4.014 6.424 1.00 89.50 217 TRP A C 1
ATOM 1694 O O . TRP A 1 217 ? 3.575 -4.949 7.074 1.00 89.50 217 TRP A O 1
ATOM 1704 N N . GLU A 1 218 ? 5.338 -3.677 6.499 1.00 86.50 218 GLU A N 1
ATOM 1705 C CA . GLU A 1 218 ? 6.339 -4.302 7.372 1.00 86.50 218 GLU A CA 1
ATOM 1706 C C . GLU A 1 218 ? 6.021 -4.052 8.856 1.00 86.50 218 GLU A C 1
ATOM 1708 O O . GLU A 1 218 ? 6.262 -4.923 9.690 1.00 86.50 218 GLU A O 1
ATOM 1713 N N . LYS A 1 219 ? 5.384 -2.918 9.173 1.00 79.75 219 LYS A N 1
ATOM 1714 C CA . LYS A 1 219 ? 4.845 -2.577 10.502 1.00 79.75 219 LYS A CA 1
ATOM 1715 C C . LYS A 1 219 ? 3.439 -3.107 10.771 1.00 79.75 219 LYS A C 1
ATOM 1717 O O . LYS A 1 219 ? 2.840 -2.767 11.785 1.00 79.75 219 LYS A O 1
ATOM 1722 N N . ASN A 1 220 ? 2.906 -3.927 9.870 1.00 74.25 220 ASN A N 1
ATOM 1723 C CA . ASN A 1 220 ? 1.568 -4.499 9.966 1.00 74.25 220 ASN A CA 1
ATOM 1724 C C . ASN A 1 220 ? 0.408 -3.481 9.899 1.00 74.25 220 ASN A C 1
ATOM 1726 O O . ASN A 1 220 ? -0.741 -3.826 10.170 1.00 74.25 220 ASN A O 1
ATOM 1730 N N . ALA A 1 221 ? 0.683 -2.252 9.461 1.00 78.62 221 ALA A N 1
ATOM 1731 C CA . ALA A 1 221 ? -0.308 -1.217 9.194 1.00 78.62 221 ALA A CA 1
ATOM 1732 C C . ALA A 1 221 ? -0.884 -1.413 7.777 1.00 78.62 221 ALA A C 1
ATOM 1734 O O . ALA A 1 221 ? -0.582 -0.678 6.840 1.00 78.62 221 ALA A O 1
ATOM 1735 N N . ILE A 1 222 ? -1.657 -2.490 7.585 1.00 85.31 222 ILE A N 1
ATOM 1736 C CA . ILE A 1 222 ? -2.053 -2.981 6.248 1.00 85.31 222 ILE A CA 1
ATOM 1737 C C . ILE A 1 222 ? -2.885 -1.969 5.477 1.00 85.31 222 ILE A C 1
ATOM 1739 O O . ILE A 1 222 ? -2.717 -1.793 4.274 1.00 85.31 222 ILE A O 1
ATOM 1743 N N . ALA A 1 223 ? -3.799 -1.316 6.172 1.00 83.31 223 ALA A N 1
ATOM 1744 C CA . ALA A 1 223 ? -4.674 -0.354 5.551 1.00 83.31 223 ALA A CA 1
ATOM 1745 C C . ALA A 1 223 ? -3.967 0.947 5.187 1.00 83.31 223 ALA A C 1
ATOM 1747 O O . ALA A 1 223 ? -4.262 1.491 4.126 1.00 83.31 223 ALA A O 1
ATOM 1748 N N . ASP A 1 224 ? -3.026 1.397 6.020 1.00 87.31 224 ASP A N 1
ATOM 1749 C CA . ASP A 1 224 ? -2.130 2.508 5.707 1.00 87.31 224 ASP A CA 1
ATOM 1750 C C . ASP A 1 224 ? -1.264 2.171 4.496 1.00 87.31 224 ASP A C 1
ATOM 1752 O O . ASP A 1 224 ? -1.184 2.969 3.576 1.00 87.31 224 ASP A O 1
ATOM 1756 N N . ALA A 1 225 ? -0.712 0.954 4.426 1.00 93.38 225 ALA A N 1
ATOM 1757 C CA . ALA A 1 225 ? 0.063 0.499 3.273 1.00 93.38 225 ALA A CA 1
ATOM 1758 C C . ALA A 1 225 ? -0.754 0.537 1.972 1.00 93.38 225 ALA A C 1
ATOM 1760 O O . ALA A 1 225 ? -0.308 1.090 0.970 1.00 93.38 225 ALA A O 1
ATOM 1761 N N . VAL A 1 226 ? -1.971 -0.023 1.990 1.00 94.56 226 VAL A N 1
ATOM 1762 C CA . VAL A 1 226 ? -2.863 -0.022 0.819 1.00 94.56 226 VAL A CA 1
ATOM 1763 C C . VAL A 1 226 ? -3.302 1.391 0.448 1.00 94.56 226 VAL A C 1
ATOM 1765 O O . VAL A 1 226 ? -3.359 1.708 -0.738 1.00 94.56 226 VAL A O 1
ATOM 1768 N N . TRP A 1 227 ? -3.609 2.233 1.437 1.00 93.12 227 TRP A N 1
ATOM 1769 C CA . TRP A 1 227 ? -3.951 3.631 1.195 1.00 93.12 227 TRP A CA 1
ATOM 1770 C C . TRP A 1 227 ? -2.776 4.377 0.560 1.00 93.12 227 TRP A C 1
ATOM 1772 O O . TRP A 1 227 ? -2.965 4.989 -0.485 1.00 93.12 227 TRP A O 1
ATOM 1782 N N . GLU A 1 228 ? -1.572 4.247 1.121 1.00 95.81 228 GLU A N 1
ATOM 1783 C CA . GLU A 1 228 ? -0.345 4.899 0.649 1.00 95.81 228 GLU A CA 1
ATOM 1784 C C . GLU A 1 228 ? -0.044 4.523 -0.803 1.00 95.81 228 GLU A C 1
ATOM 1786 O O . GLU A 1 228 ? 0.146 5.398 -1.648 1.00 95.81 228 GLU A O 1
ATOM 1791 N N . TRP A 1 229 ? -0.071 3.225 -1.128 1.00 97.75 229 TRP A N 1
ATOM 1792 C CA . TRP A 1 229 ? 0.166 2.757 -2.494 1.00 97.75 229 TRP A CA 1
ATOM 1793 C C . TRP A 1 229 ? -0.877 3.266 -3.480 1.00 97.75 229 TRP A C 1
ATOM 1795 O O . TRP A 1 229 ? -0.508 3.663 -4.579 1.00 97.75 229 TRP A O 1
ATOM 1805 N N . ARG A 1 230 ? -2.165 3.263 -3.111 1.00 96.88 230 ARG A N 1
ATOM 1806 C CA . ARG A 1 230 ? -3.237 3.758 -3.987 1.00 96.88 230 ARG A CA 1
ATOM 1807 C C . ARG A 1 230 ? -3.164 5.265 -4.189 1.00 96.88 230 ARG A C 1
ATOM 1809 O O . ARG A 1 230 ? -3.287 5.728 -5.316 1.00 96.88 230 ARG A O 1
ATOM 1816 N N . PHE A 1 231 ? -2.977 6.015 -3.108 1.00 95.06 231 PHE A N 1
ATOM 1817 C CA . PHE A 1 231 ? -2.900 7.468 -3.154 1.00 95.06 231 PHE A CA 1
ATOM 1818 C C . PHE A 1 231 ? -1.731 7.921 -4.031 1.00 95.06 231 PHE A C 1
ATOM 1820 O O . PHE A 1 231 ? -1.926 8.702 -4.960 1.00 95.06 231 PHE A O 1
ATOM 1827 N N . SER A 1 232 ? -0.535 7.378 -3.792 1.00 97.19 232 SER A N 1
ATOM 1828 C CA . SER A 1 232 ? 0.655 7.693 -4.590 1.00 97.19 232 SER A CA 1
ATOM 1829 C C . SER A 1 232 ? 0.566 7.147 -6.022 1.00 97.19 232 SER A C 1
ATOM 1831 O O . SER A 1 232 ? 1.103 7.763 -6.933 1.00 97.19 232 SER A O 1
ATOM 1833 N N . PHE A 1 233 ? -0.170 6.054 -6.265 1.00 98.25 233 PHE A N 1
ATOM 1834 C CA . PHE A 1 233 ? -0.410 5.540 -7.621 1.00 98.25 233 PHE A CA 1
ATOM 1835 C C . PHE A 1 233 ? -1.215 6.530 -8.456 1.00 98.25 233 PHE A C 1
ATOM 1837 O O . PHE A 1 233 ? -0.851 6.819 -9.588 1.00 98.25 233 PHE A O 1
ATOM 1844 N N . GLU A 1 234 ? -2.299 7.056 -7.885 1.00 96.75 234 GLU A N 1
ATOM 1845 C CA . GLU A 1 234 ? -3.209 7.977 -8.571 1.00 96.75 234 GLU A CA 1
ATOM 1846 C C . GLU A 1 234 ? -2.642 9.400 -8.703 1.00 96.75 234 GLU A C 1
ATOM 1848 O O . GLU A 1 234 ? -3.114 10.159 -9.543 1.00 96.75 234 GLU A O 1
ATOM 1853 N N . SER A 1 235 ? -1.670 9.777 -7.865 1.00 96.06 235 SER A N 1
ATOM 1854 C CA . SER A 1 235 ? -1.139 11.147 -7.806 1.00 96.06 235 SER A CA 1
ATOM 1855 C C . SER A 1 235 ? 0.313 11.306 -8.262 1.00 96.06 235 SER A C 1
ATOM 1857 O O . SER A 1 235 ? 0.745 12.446 -8.431 1.00 96.06 235 SER A O 1
ATOM 1859 N N . HIS A 1 236 ? 1.071 10.214 -8.423 1.00 97.25 236 HIS A N 1
ATOM 1860 C CA . HIS A 1 236 ? 2.505 10.283 -8.705 1.00 97.25 236 HIS A CA 1
ATOM 1861 C C . HIS A 1 236 ? 3.061 9.042 -9.429 1.00 97.25 236 HIS A C 1
ATOM 1863 O O . HIS A 1 236 ? 3.190 9.050 -10.652 1.00 97.25 236 HIS A O 1
ATOM 1869 N N . TRP A 1 237 ? 3.393 7.952 -8.721 1.00 98.38 237 TRP A N 1
ATOM 1870 C CA . TRP A 1 237 ? 4.160 6.852 -9.321 1.00 98.38 237 TRP A CA 1
ATOM 1871 C C . TRP A 1 237 ? 3.442 6.121 -10.460 1.00 98.38 237 TRP A C 1
ATOM 1873 O O . TRP A 1 237 ? 4.106 5.477 -11.272 1.00 98.38 237 TRP A O 1
ATOM 1883 N N . GLY A 1 238 ? 2.109 6.194 -10.542 1.00 98.25 238 GLY A N 1
ATOM 1884 C CA . GLY A 1 238 ? 1.360 5.620 -11.660 1.00 98.25 238 GLY A CA 1
ATOM 1885 C C . GLY A 1 238 ? 1.765 6.229 -13.004 1.00 98.25 238 GLY A C 1
ATOM 1886 O O . GLY A 1 238 ? 2.001 5.480 -13.955 1.00 98.25 238 GLY A O 1
ATOM 1887 N N . ASP A 1 239 ? 1.925 7.550 -13.067 1.00 96.94 239 ASP A N 1
ATOM 1888 C CA . ASP A 1 239 ? 2.339 8.251 -14.288 1.00 96.94 239 ASP A CA 1
ATOM 1889 C C . ASP A 1 239 ? 3.780 7.863 -14.664 1.00 96.94 239 ASP A C 1
ATOM 1891 O O . ASP A 1 239 ? 4.021 7.312 -15.740 1.00 96.94 239 ASP A O 1
ATOM 1895 N N . HIS A 1 240 ? 4.716 7.946 -13.711 1.00 98.31 240 HIS A N 1
ATOM 1896 C CA . HIS A 1 240 ? 6.101 7.497 -13.913 1.00 98.31 240 HIS A CA 1
ATOM 1897 C C . HIS A 1 240 ? 6.194 6.039 -14.390 1.00 98.31 240 HIS A C 1
ATOM 1899 O O . HIS A 1 240 ? 6.972 5.703 -15.286 1.00 98.31 240 HIS A O 1
ATOM 1905 N N . ALA A 1 241 ? 5.383 5.138 -13.826 1.00 98.50 241 ALA A N 1
ATOM 1906 C CA . ALA A 1 241 ? 5.383 3.739 -14.229 1.00 98.50 241 ALA A CA 1
ATOM 1907 C C . ALA A 1 241 ? 4.906 3.546 -15.677 1.00 98.50 241 ALA A C 1
ATOM 1909 O O . ALA A 1 241 ? 5.490 2.726 -16.395 1.00 98.50 241 ALA A O 1
ATOM 1910 N N . ILE A 1 242 ? 3.864 4.258 -16.126 1.00 97.12 242 ILE A N 1
ATOM 1911 C CA . ILE A 1 242 ? 3.343 4.089 -17.490 1.00 97.12 242 ILE A CA 1
ATOM 1912 C C . ILE A 1 242 ? 4.259 4.734 -18.537 1.00 97.12 242 ILE A C 1
ATOM 1914 O O . ILE A 1 242 ? 4.492 4.131 -19.596 1.00 97.12 242 ILE A O 1
ATOM 1918 N N . ASP A 1 243 ? 4.852 5.886 -18.225 1.00 97.25 243 ASP A N 1
ATOM 1919 C CA . ASP A 1 243 ? 5.804 6.562 -19.105 1.00 97.25 243 ASP A CA 1
ATOM 1920 C C . ASP A 1 243 ? 7.103 5.760 -19.242 1.00 97.25 243 ASP A C 1
ATOM 1922 O O . ASP A 1 243 ? 7.524 5.444 -20.370 1.00 97.25 243 ASP A O 1
ATOM 1926 N N . ALA A 1 244 ? 7.631 5.246 -18.126 1.00 98.25 244 ALA A N 1
ATOM 1927 C CA . ALA A 1 244 ? 8.754 4.316 -18.136 1.00 98.25 244 ALA A CA 1
ATOM 1928 C C . ALA A 1 244 ? 8.437 3.043 -18.932 1.00 98.25 244 ALA A C 1
ATOM 1930 O O . ALA A 1 244 ? 9.251 2.599 -19.745 1.00 98.25 244 ALA A O 1
ATOM 1931 N N . LEU A 1 245 ? 7.249 2.443 -18.770 1.00 98.38 245 LEU A N 1
ATOM 1932 C CA . LEU A 1 245 ? 6.848 1.251 -19.531 1.00 98.38 245 LEU A CA 1
ATOM 1933 C C . LEU A 1 245 ? 6.835 1.506 -21.042 1.00 98.38 245 LEU A C 1
ATOM 1935 O O . LEU A 1 245 ? 7.281 0.646 -21.816 1.00 98.38 245 LEU A O 1
ATOM 1939 N N . ARG A 1 246 ? 6.368 2.682 -21.476 1.00 96.69 246 ARG A N 1
ATOM 1940 C CA . ARG A 1 246 ? 6.369 3.090 -22.886 1.00 96.69 246 ARG A CA 1
ATOM 1941 C C . ARG A 1 246 ? 7.794 3.209 -23.425 1.00 96.69 246 ARG A C 1
ATOM 1943 O O . ARG A 1 246 ? 8.090 2.642 -24.485 1.00 96.69 246 ARG A O 1
ATOM 1950 N N . ALA A 1 247 ? 8.679 3.893 -22.703 1.00 97.12 247 ALA A N 1
ATOM 1951 C CA . ALA A 1 247 ? 10.082 4.053 -23.079 1.00 97.12 247 ALA A CA 1
ATOM 1952 C C . ALA A 1 247 ? 10.832 2.705 -23.083 1.00 97.12 247 ALA A C 1
ATOM 1954 O O . ALA A 1 247 ? 11.433 2.327 -24.096 1.00 97.12 247 ALA A O 1
ATOM 1955 N N . LEU A 1 248 ? 10.685 1.899 -22.027 1.00 97.75 248 LEU A N 1
ATOM 1956 C CA . LEU A 1 248 ? 11.261 0.554 -21.906 1.00 97.75 248 LEU A CA 1
ATOM 1957 C C . LEU A 1 248 ? 10.784 -0.392 -23.010 1.00 97.75 248 LEU A C 1
ATOM 1959 O O . LEU A 1 248 ? 11.570 -1.199 -23.515 1.00 97.75 248 LEU A O 1
ATOM 1963 N N . HIS A 1 249 ? 9.514 -0.308 -23.422 1.00 96.62 249 HIS A N 1
ATOM 1964 C CA . HIS A 1 249 ? 8.999 -1.106 -24.534 1.00 96.62 249 HIS A CA 1
ATOM 1965 C C . HIS A 1 249 ? 9.783 -0.836 -25.826 1.00 96.62 249 HIS A C 1
ATOM 1967 O O . HIS A 1 249 ? 10.143 -1.782 -26.533 1.00 96.62 249 HIS A O 1
ATOM 1973 N N . ARG A 1 250 ? 10.105 0.434 -26.110 1.00 95.25 250 ARG A N 1
ATOM 1974 C CA . ARG A 1 250 ? 10.909 0.827 -27.278 1.00 95.25 250 ARG A CA 1
ATOM 1975 C C . ARG A 1 250 ? 12.382 0.463 -27.109 1.00 95.25 250 ARG A C 1
ATOM 1977 O O . ARG A 1 250 ? 12.957 -0.088 -28.046 1.00 95.25 250 ARG A O 1
ATOM 1984 N N . ALA A 1 251 ? 12.970 0.701 -25.938 1.00 94.19 251 ALA A N 1
ATOM 1985 C CA . ALA A 1 251 ? 14.370 0.374 -25.655 1.00 94.19 251 ALA A CA 1
ATOM 1986 C C . ALA A 1 251 ? 14.645 -1.137 -25.785 1.00 94.19 251 ALA A C 1
ATOM 1988 O O . ALA A 1 251 ? 15.569 -1.545 -26.486 1.00 94.19 251 ALA A O 1
ATOM 1989 N N . CYS A 1 252 ? 13.770 -1.986 -25.233 1.00 91.81 252 CYS A N 1
ATOM 1990 C CA . CYS A 1 252 ? 13.871 -3.444 -25.375 1.00 91.81 252 CYS A CA 1
ATOM 1991 C C . CYS A 1 252 ? 13.800 -3.917 -26.838 1.00 91.81 252 CYS A C 1
ATOM 1993 O O . CYS A 1 252 ? 14.396 -4.936 -27.175 1.00 91.81 252 CYS A O 1
ATOM 1995 N N . GLY A 1 253 ? 13.048 -3.214 -27.694 1.00 79.25 253 GLY A N 1
ATOM 1996 C CA . GLY A 1 253 ? 12.950 -3.522 -29.124 1.00 79.25 253 GLY A CA 1
ATOM 1997 C C . GLY A 1 253 ? 14.154 -3.047 -29.942 1.00 79.25 253 GLY A C 1
ATOM 1998 O O . GLY A 1 253 ? 14.422 -3.601 -31.003 1.00 79.25 253 GLY A O 1
ATOM 1999 N N . ARG A 1 254 ? 14.889 -2.041 -29.451 1.00 71.62 254 ARG A N 1
ATOM 2000 C CA . ARG A 1 254 ? 16.095 -1.486 -30.092 1.00 71.62 254 ARG A CA 1
ATOM 2001 C C . ARG A 1 254 ? 17.379 -2.226 -29.712 1.00 71.62 254 ARG A C 1
ATOM 2003 O O . ARG A 1 254 ? 18.334 -2.185 -30.475 1.00 71.62 254 ARG A O 1
ATOM 2010 N N . ALA A 1 255 ? 17.391 -2.954 -28.596 1.00 59.25 255 ALA A N 1
ATOM 2011 C CA . ALA A 1 255 ? 18.531 -3.754 -28.133 1.00 59.25 255 ALA A CA 1
ATOM 2012 C C . ALA A 1 255 ? 18.788 -5.057 -28.944 1.00 59.25 255 ALA A C 1
ATOM 2014 O O . ALA A 1 255 ? 19.318 -6.031 -28.406 1.00 59.25 255 ALA A O 1
ATOM 2015 N N . VAL A 1 256 ? 18.412 -5.101 -30.229 1.00 45.16 256 VAL A N 1
ATOM 2016 C CA . VAL A 1 256 ? 18.731 -6.186 -31.180 1.00 45.16 256 VAL A CA 1
ATOM 2017 C C . VAL A 1 256 ? 19.562 -5.569 -32.313 1.00 45.16 256 VAL A C 1
ATOM 2019 O O . VAL A 1 256 ? 19.039 -4.723 -33.039 1.00 45.16 256 VAL A O 1
ATOM 2022 N N . PRO A 1 257 ? 20.851 -5.947 -32.450 1.00 47.91 257 PRO A N 1
ATOM 2023 C CA . PRO A 1 257 ? 21.155 -7.138 -33.249 1.00 47.91 257 PRO A CA 1
ATOM 2024 C C . PRO A 1 257 ? 22.321 -8.001 -32.729 1.00 47.91 257 PRO A C 1
ATOM 2026 O O . PRO A 1 257 ? 23.452 -7.546 -32.617 1.00 47.91 257 PRO A O 1
ATOM 2029 N N . GLU A 1 258 ? 22.078 -9.305 -32.585 1.00 50.94 258 GLU A N 1
ATOM 2030 C CA . GLU A 1 258 ? 23.098 -10.317 -32.882 1.00 50.94 258 GLU A CA 1
ATOM 2031 C C . GLU A 1 258 ? 22.588 -11.110 -34.090 1.00 50.94 258 GLU A C 1
ATOM 2033 O O . GLU A 1 258 ? 21.645 -11.887 -33.989 1.00 50.94 258 GLU A O 1
ATOM 2038 N N . ASN A 1 259 ? 23.173 -10.827 -35.256 1.00 48.31 259 ASN A N 1
ATOM 2039 C CA . ASN A 1 259 ? 23.014 -11.551 -36.519 1.00 48.31 259 ASN A CA 1
ATOM 2040 C C . ASN A 1 259 ? 21.575 -11.789 -37.035 1.00 48.31 259 ASN A C 1
ATOM 2042 O O . ASN A 1 259 ? 20.982 -12.849 -36.864 1.00 48.31 259 ASN A O 1
ATOM 2046 N N . SER A 1 260 ? 21.067 -10.861 -37.845 1.00 45.16 260 SER A N 1
ATOM 2047 C CA . SER A 1 260 ? 20.237 -11.252 -38.992 1.00 45.16 260 SER A CA 1
ATOM 2048 C C . SER A 1 260 ? 20.410 -10.243 -40.119 1.00 45.16 260 SER A C 1
ATOM 2050 O O . SER A 1 260 ? 19.981 -9.095 -40.042 1.00 45.16 260 SER A O 1
ATOM 2052 N N . GLY A 1 261 ? 21.084 -10.676 -41.184 1.00 49.06 261 GLY A N 1
ATOM 2053 C CA . GLY A 1 261 ? 21.021 -9.974 -42.453 1.00 49.06 261 GLY A CA 1
ATOM 2054 C C . GLY A 1 261 ? 19.582 -10.007 -42.955 1.00 49.06 261 GLY A C 1
ATOM 2055 O O . GLY A 1 261 ? 19.076 -11.066 -43.303 1.00 49.06 261 GLY A O 1
ATOM 2056 N N . SER A 1 262 ? 18.919 -8.858 -42.991 1.00 46.69 262 SER A N 1
ATOM 2057 C CA . SER A 1 262 ? 17.808 -8.615 -43.910 1.00 46.69 262 SER A CA 1
ATOM 2058 C C . SER A 1 262 ? 17.601 -7.111 -44.090 1.00 46.69 262 SER A C 1
ATOM 2060 O O . SER A 1 262 ? 17.827 -6.316 -43.182 1.00 46.69 262 SER A O 1
ATOM 2062 N N . ALA A 1 263 ? 17.299 -6.754 -45.336 1.00 42.44 263 ALA A N 1
ATOM 2063 C CA . ALA A 1 263 ? 17.365 -5.430 -45.943 1.00 42.44 263 ALA A CA 1
ATOM 2064 C C . ALA A 1 263 ? 16.407 -4.386 -45.327 1.00 42.44 263 ALA A C 1
ATOM 2066 O O . ALA A 1 263 ? 15.405 -4.761 -44.716 1.00 42.44 263 ALA A O 1
ATOM 2067 N N . PRO A 1 264 ? 16.660 -3.075 -45.533 1.00 47.09 264 PRO A N 1
ATOM 2068 C CA . PRO A 1 264 ? 15.778 -2.029 -45.035 1.00 47.09 264 PRO A CA 1
ATOM 2069 C C . PRO A 1 264 ? 14.444 -2.049 -45.787 1.00 47.09 264 PRO A C 1
ATOM 2071 O O . PRO A 1 264 ? 14.409 -2.061 -47.021 1.00 47.09 264 PRO A O 1
ATOM 2074 N N . PHE A 1 265 ? 13.345 -2.023 -45.035 1.00 47.06 265 PHE A N 1
ATOM 2075 C CA . PHE A 1 265 ? 12.035 -1.711 -45.590 1.00 47.06 265 PHE A CA 1
ATOM 2076 C C . PHE A 1 265 ? 12.017 -0.240 -46.022 1.00 47.06 265 PHE A C 1
ATOM 2078 O O . PHE A 1 265 ? 12.396 0.645 -45.253 1.00 47.06 265 PHE A O 1
ATOM 2085 N N . ARG A 1 266 ? 11.643 -0.036 -47.287 1.00 47.41 266 ARG A N 1
ATOM 2086 C CA . ARG A 1 266 ? 11.336 1.262 -47.892 1.00 47.41 266 ARG A CA 1
ATOM 2087 C C . ARG A 1 266 ? 10.025 1.818 -47.359 1.00 47.41 266 ARG A C 1
ATOM 2089 O O . ARG A 1 266 ? 9.126 0.991 -47.089 1.00 47.41 266 ARG A O 1
#

Foldseek 3Di:
DQQWKFWWKKFFAAVVRVADPAKDAAFDKFWKQPVDDDPNHGDTWIWTWGFPDGIGHHGDIGITIIHTLQCVRCPPPDQQDWIFTDDVNTGGITTHTHDTDHPPQPDPLLVQLLVLLVQLLVLQQCVLVDDLLVNLVSLLVSLVSNLVSLVVRDDFDDNDPDFFDFDDRHPSGDFNPPLFKDWDDQDPPDPDDIDIGGLSVLSVQLNRQSVRLVVCVVSSVSRNSSNSSNVCCVVPSVSSSVVSSVSSVVVNVVPDDDDDDDDDDD